Protein AF-A0A8T1WP60-F1 (afdb_monomer_lite)

Organism: NCBI:txid109152

Radius of gyration: 26.97 Å; chains: 1; bounding box: 45×76×91 Å

Sequence (274 aa):
MVMELTRQVIDFIEYAIDPKTVVGSDTDNPKHVTSPEDAYLRDYILLQSPTLPFAIGAIVVKVICWKDTLSCRKAVLLGDKLVNALNADAKFHSLLGRDIFSAALQGILREHVGHVKEDGLKWEIINLARNIYCRLTLGLTPVEECKGIDPCNQPPRPASLLCTAPREILLSLPDVTPPQVDALDTLLREKHSMKTQKNAFKELLELPILVIRREEALASGSTSPVSSILGGTSKKIFDLPEKLVIPGKEFEAQVKWHQVHNSNLDTQSLFGAQ

Foldseek 3Di:
DVVVVLVVVLVVVCCQQPPWDFDCPPDPDTDTDQDPVSVVSNCCQQPVDPPNLVVLLVSLLVQCLDPDLNSNLSSLVVLLSSCVRPLVPPVCLLSNQPRLLVSLLNSLQVPDDDDDPDDPSNLSSLLSNLSSLQCQQAVADAPVPCPPPDLLPGDGGDPDPSSCRNVVVLCPFPPQDPVLSVVLSVCVSVPRDSVSNSVSSVVSCPVSSVVSVVVVCVVVVNPDPPCVPPPPDPPPPVDDDPVPPDDDPVVVVVVVVVVVVPPDDPVVPPDDDD

InterPro domains:
  IPR045478 Exportin-5, C-terminal domain [PF19273] (2-136)
  IPR045478 Exportin-5, C-terminal domain [PF19273] (163-206)

Secondary structure (DSSP, 8-state):
-HHHHHHHHHHHHHHHHS--EEE-TTSSSPEEE--HHHHHHHHIIIII-SSHHHHHHHHHHHHHTSS-HHHHHHHHHHHHHHHHHHTTSGGGHHIIIIIIHHHHHHHHHT--SSS-TT-HHHHHHHHHHHHHIIIIIS-PPPGGG-SS--GGGPPPPP--GGGTHHHHHHHTSTT--HHHHHHHHHHHHH---HHHHHHHHHHHHHHHHHHHHHHHHHHTT---SSHHHH-------S---GGG----HHHHHHHHHHHHHSS---GGGS----

Structure (mmCIF, N/CA/C/O backbone):
data_AF-A0A8T1WP60-F1
#
_entry.id   AF-A0A8T1WP60-F1
#
loop_
_atom_site.group_PDB
_atom_site.id
_atom_site.type_symbol
_atom_site.label_atom_id
_atom_site.label_alt_id
_atom_site.label_comp_id
_atom_site.label_asym_id
_atom_site.label_entity_id
_atom_site.label_seq_id
_atom_site.pdbx_PDB_ins_code
_atom_site.Cartn_x
_atom_site.Cartn_y
_atom_site.Cartn_z
_atom_site.occupancy
_atom_site.B_iso_or_equiv
_atom_site.auth_seq_id
_atom_site.auth_comp_id
_atom_site.auth_asym_id
_atom_site.auth_atom_id
_atom_site.pdbx_PDB_model_num
ATOM 1 N N . MET A 1 1 ? -18.533 7.717 -20.706 1.00 66.75 1 MET A N 1
ATOM 2 C CA . MET A 1 1 ? -19.523 7.091 -19.802 1.00 66.75 1 MET A CA 1
ATOM 3 C C . MET A 1 1 ? -18.856 6.238 -18.725 1.00 66.75 1 MET A C 1
ATOM 5 O O . MET A 1 1 ? -18.998 6.584 -17.567 1.00 66.75 1 MET A O 1
ATOM 9 N N . VAL A 1 2 ? -18.070 5.205 -19.067 1.00 81.19 2 VAL A N 1
ATOM 10 C CA . VAL A 1 2 ? -17.438 4.320 -18.058 1.00 81.19 2 VAL A CA 1
ATOM 11 C C . VAL A 1 2 ? -16.453 5.054 -17.131 1.00 81.19 2 VAL A C 1
ATOM 13 O O . VAL A 1 2 ? -16.549 4.895 -15.924 1.00 81.19 2 VAL A O 1
ATOM 16 N N . MET A 1 3 ? -15.567 5.908 -17.662 1.00 83.56 3 MET A N 1
ATOM 17 C CA . MET A 1 3 ? -14.619 6.675 -16.827 1.00 83.56 3 MET A CA 1
ATOM 18 C C . MET A 1 3 ? -15.314 7.639 -15.854 1.00 83.56 3 MET A C 1
ATOM 20 O O . MET A 1 3 ? -14.879 7.790 -14.720 1.00 83.56 3 MET A O 1
ATOM 24 N N . GLU A 1 4 ? -16.399 8.276 -16.293 1.00 87.19 4 GLU A N 1
ATOM 25 C CA . GLU A 1 4 ? -17.151 9.226 -15.468 1.00 87.19 4 GLU A CA 1
ATOM 26 C C . GLU A 1 4 ? -17.884 8.512 -14.329 1.00 87.19 4 GLU A C 1
ATOM 28 O O . GLU A 1 4 ? -17.795 8.925 -13.178 1.00 87.19 4 GLU A O 1
ATOM 33 N N . LEU A 1 5 ? -18.513 7.372 -14.631 1.00 89.06 5 LEU A N 1
ATOM 34 C CA . LEU A 1 5 ? -19.114 6.516 -13.612 1.00 89.06 5 LEU A CA 1
ATOM 35 C C . LEU A 1 5 ? -18.080 6.091 -12.561 1.00 89.06 5 LEU A C 1
ATOM 37 O O . LEU A 1 5 ? -18.370 6.091 -11.373 1.00 89.06 5 LEU A O 1
ATOM 41 N N . THR A 1 6 ? -16.861 5.753 -12.976 1.00 87.94 6 THR A N 1
ATOM 42 C CA . THR A 1 6 ? -15.792 5.377 -12.043 1.00 87.94 6 THR A CA 1
ATOM 43 C C . THR A 1 6 ? -15.373 6.506 -11.134 1.00 87.94 6 THR A C 1
ATOM 45 O O . THR A 1 6 ? -15.215 6.266 -9.940 1.00 87.94 6 THR A O 1
ATOM 48 N N . ARG A 1 7 ? -15.209 7.713 -11.676 1.00 91.50 7 ARG A N 1
ATOM 49 C CA . ARG A 1 7 ? -14.894 8.889 -10.864 1.00 91.50 7 ARG A CA 1
ATOM 50 C C . ARG A 1 7 ? -15.972 9.101 -9.810 1.00 91.50 7 ARG A C 1
ATOM 52 O O . ARG A 1 7 ? -15.646 9.159 -8.636 1.00 91.50 7 ARG A O 1
ATOM 59 N N . GLN A 1 8 ? -17.243 9.056 -10.205 1.00 92.75 8 GLN A N 1
ATOM 60 C CA . GLN A 1 8 ? -18.371 9.193 -9.278 1.00 92.75 8 GLN A CA 1
ATOM 61 C C . GLN A 1 8 ? -18.418 8.084 -8.219 1.00 92.75 8 GLN A C 1
ATOM 63 O O . GLN A 1 8 ? -18.684 8.359 -7.053 1.00 92.75 8 GLN A O 1
ATOM 68 N N . VAL A 1 9 ? -18.131 6.834 -8.595 1.00 92.75 9 VAL A N 1
ATOM 69 C CA . VAL A 1 9 ? -18.065 5.710 -7.647 1.00 92.75 9 VAL A CA 1
ATOM 70 C C . VAL A 1 9 ? -16.930 5.906 -6.643 1.00 92.75 9 VAL A C 1
ATOM 72 O O . VAL A 1 9 ? -17.122 5.679 -5.452 1.00 92.75 9 VAL A O 1
ATOM 75 N N . ILE A 1 10 ? -15.754 6.330 -7.099 1.00 93.69 10 ILE A N 1
ATOM 76 C CA . ILE A 1 10 ? -14.607 6.567 -6.220 1.00 93.69 10 ILE A CA 1
ATOM 77 C C . ILE A 1 10 ? -14.831 7.783 -5.327 1.00 93.69 10 ILE A C 1
ATOM 79 O O . ILE A 1 10 ? -14.501 7.715 -4.148 1.00 93.69 10 ILE A O 1
ATOM 83 N N . ASP A 1 11 ? -15.451 8.841 -5.842 1.00 92.44 11 ASP A N 1
ATOM 84 C CA . ASP A 1 11 ? -15.845 10.011 -5.059 1.00 92.44 11 ASP A CA 1
ATOM 85 C C . ASP A 1 11 ? -16.839 9.617 -3.968 1.00 92.44 11 ASP A C 1
ATOM 87 O O . ASP A 1 11 ? -16.649 9.957 -2.805 1.00 92.44 11 ASP A O 1
ATOM 91 N N . PHE A 1 12 ? -17.859 8.828 -4.311 1.00 93.31 12 PHE A N 1
ATOM 92 C CA . PHE A 1 12 ? -18.822 8.305 -3.344 1.00 93.31 12 PHE A CA 1
ATOM 93 C C . PHE A 1 12 ? -18.142 7.502 -2.224 1.00 93.31 12 PHE A C 1
ATOM 95 O O . PHE A 1 12 ? -18.437 7.704 -1.047 1.00 93.31 12 PHE A O 1
ATOM 102 N N . ILE A 1 13 ? -17.201 6.622 -2.576 1.00 94.06 13 ILE A N 1
ATOM 103 C CA . ILE A 1 13 ? -16.429 5.843 -1.599 1.00 94.06 13 ILE A CA 1
ATOM 104 C C . ILE A 1 13 ? -15.536 6.758 -0.750 1.00 94.06 13 ILE A C 1
ATOM 106 O O . ILE A 1 13 ? -15.435 6.557 0.459 1.00 94.06 13 ILE A O 1
ATOM 110 N N . GLU A 1 14 ? -14.906 7.767 -1.354 1.00 91.75 14 GLU A N 1
ATOM 111 C CA . GLU A 1 14 ? -14.099 8.754 -0.637 1.00 91.75 14 GLU A CA 1
ATOM 112 C C . GLU A 1 14 ? -14.935 9.502 0.398 1.00 91.75 14 GLU A C 1
ATOM 114 O O . GLU A 1 14 ? -14.536 9.564 1.558 1.00 91.75 14 GLU A O 1
ATOM 119 N N . TYR A 1 15 ? -16.124 9.981 0.028 1.00 89.88 15 TYR A N 1
ATOM 120 C CA . TYR A 1 15 ? -17.033 10.638 0.966 1.00 89.88 15 TYR A CA 1
ATOM 121 C C . TYR A 1 15 ? -17.482 9.718 2.104 1.00 89.88 15 TYR A C 1
ATOM 123 O O . TYR A 1 15 ? -17.653 10.186 3.224 1.00 89.88 15 TYR A O 1
ATOM 131 N N . ALA A 1 16 ? -17.635 8.417 1.850 1.00 89.38 16 ALA A N 1
ATOM 132 C CA . ALA A 1 16 ? -18.038 7.459 2.875 1.00 89.38 16 ALA A CA 1
ATOM 133 C C . ALA A 1 16 ? -16.918 7.120 3.881 1.00 89.38 16 ALA A C 1
ATOM 135 O O . ALA A 1 16 ? -17.203 6.765 5.024 1.00 89.38 16 ALA A O 1
ATOM 136 N N . ILE A 1 17 ? -15.647 7.193 3.468 1.00 88.44 17 ILE A N 1
ATOM 137 C CA . ILE A 1 17 ? -14.493 6.709 4.254 1.00 88.44 17 ILE A CA 1
ATOM 138 C C . ILE A 1 17 ? -13.632 7.850 4.806 1.00 88.44 17 ILE A C 1
ATOM 140 O O . ILE A 1 17 ? -13.062 7.735 5.893 1.00 88.44 17 ILE A O 1
ATOM 144 N N . ASP A 1 18 ? -13.523 8.952 4.071 1.00 84.62 18 ASP A N 1
ATOM 145 C CA . ASP A 1 18 ? -12.778 10.155 4.447 1.00 84.62 18 ASP A CA 1
ATOM 146 C C . ASP A 1 18 ? -13.662 11.415 4.323 1.00 84.62 18 ASP A C 1
ATOM 148 O O . ASP A 1 18 ? -13.303 12.354 3.604 1.00 84.62 18 ASP A O 1
ATOM 152 N N . PRO A 1 19 ? -14.823 11.462 5.013 1.00 79.44 19 PRO A N 1
ATOM 153 C CA . PRO A 1 19 ? -15.703 12.626 5.018 1.00 79.44 19 PRO A CA 1
ATOM 154 C C . PRO A 1 19 ? -14.971 13.836 5.606 1.00 79.44 19 PRO A C 1
ATOM 156 O O . PRO A 1 19 ? -14.677 13.923 6.805 1.00 79.44 19 PRO A O 1
ATOM 159 N N . LYS A 1 20 ? -14.648 14.783 4.725 1.00 77.06 20 LYS A N 1
ATOM 160 C CA . LYS A 1 20 ? -14.036 16.065 5.068 1.00 77.06 20 LYS A CA 1
ATOM 161 C C . LYS A 1 20 ? -15.087 17.152 4.934 1.00 77.06 20 LYS A C 1
ATOM 163 O O . LYS A 1 20 ? -15.440 17.533 3.821 1.00 77.06 20 LYS A O 1
ATOM 168 N N . THR A 1 21 ? -15.528 17.706 6.057 1.00 66.69 21 THR A N 1
ATOM 169 C CA . THR A 1 21 ? -16.276 18.968 6.050 1.00 66.69 21 THR A CA 1
ATOM 170 C C . THR A 1 21 ? -15.301 20.129 6.177 1.00 66.69 21 THR A C 1
ATOM 172 O O . THR A 1 21 ? -14.394 20.105 7.008 1.00 66.69 21 THR A O 1
ATOM 175 N N . VAL A 1 22 ? -15.430 21.126 5.304 1.00 66.62 22 VAL A N 1
ATOM 176 C CA . VAL A 1 22 ? -14.629 22.352 5.385 1.00 66.62 22 VAL A CA 1
ATOM 177 C C . VAL A 1 22 ? -15.334 23.307 6.336 1.00 66.62 22 VAL A C 1
ATOM 179 O O . VAL A 1 22 ? -16.447 23.746 6.061 1.00 66.62 22 VAL A O 1
ATOM 182 N N . VAL A 1 23 ? -14.686 23.632 7.450 1.00 63.69 23 VAL A N 1
ATOM 183 C CA . VAL A 1 23 ? -15.172 24.615 8.419 1.00 63.69 23 VAL A CA 1
ATOM 184 C C . VAL A 1 23 ? -14.367 25.902 8.254 1.00 63.69 23 VAL A C 1
ATOM 186 O O . VAL A 1 23 ? -13.134 25.871 8.244 1.00 63.69 23 VAL A O 1
ATOM 189 N N . GLY A 1 24 ? -15.068 27.035 8.141 1.00 56.78 24 GLY A N 1
ATOM 190 C CA . GLY A 1 24 ? -14.448 28.357 8.006 1.00 56.78 24 GLY A CA 1
ATOM 191 C C . GLY A 1 24 ? -13.969 28.670 6.588 1.00 56.78 24 GLY A C 1
ATOM 192 O O . GLY A 1 24 ? -12.851 29.153 6.429 1.00 56.78 24 GLY A O 1
ATOM 193 N N . SER A 1 25 ? -14.806 28.407 5.575 1.00 60.50 25 SER A N 1
ATOM 194 C CA . SER A 1 25 ? -14.546 28.733 4.158 1.00 60.50 25 SER A CA 1
ATOM 195 C C . SER A 1 25 ? -14.111 30.181 3.921 1.00 60.50 25 SER A C 1
ATOM 197 O O . SER A 1 25 ? -13.407 30.448 2.954 1.00 60.50 25 SER A O 1
ATOM 199 N N . ASP A 1 26 ? -14.497 31.082 4.824 1.00 58.53 26 ASP A N 1
ATOM 200 C CA . ASP A 1 26 ? -14.267 32.525 4.723 1.00 58.53 26 ASP A CA 1
ATOM 201 C C . ASP A 1 26 ? -13.011 32.983 5.490 1.00 58.53 26 ASP A C 1
ATOM 203 O O . ASP A 1 26 ? -12.775 34.177 5.658 1.00 58.53 26 ASP A O 1
ATOM 207 N N . THR A 1 27 ? -12.209 32.042 6.000 1.00 60.69 27 THR A N 1
ATOM 208 C CA . THR A 1 27 ? -10.949 32.326 6.703 1.00 60.69 27 THR A CA 1
ATOM 209 C C . THR A 1 27 ? -9.751 31.943 5.841 1.00 60.69 27 THR A C 1
ATOM 211 O O . THR A 1 27 ? -9.818 30.967 5.100 1.00 60.69 27 THR A O 1
ATOM 214 N N . ASP A 1 28 ? -8.622 32.647 5.991 1.00 67.31 28 ASP A N 1
ATOM 215 C CA . ASP A 1 28 ? -7.376 32.366 5.249 1.00 67.31 28 ASP A CA 1
ATOM 216 C C . ASP A 1 28 ? -6.818 30.942 5.475 1.00 67.31 28 ASP A C 1
ATOM 218 O O . ASP A 1 28 ? -5.911 30.511 4.768 1.00 67.31 28 ASP A O 1
ATOM 222 N N . ASN A 1 29 ? -7.347 30.194 6.455 1.00 60.00 29 ASN A N 1
ATOM 223 C CA . ASN A 1 29 ? -6.941 28.827 6.780 1.00 60.00 29 ASN A CA 1
ATOM 224 C C . ASN A 1 29 ? -8.164 27.925 7.048 1.00 60.00 29 ASN A C 1
ATOM 226 O O . ASN A 1 29 ? -8.438 27.599 8.212 1.00 60.00 29 ASN A O 1
ATOM 230 N N . PRO A 1 30 ? -8.897 27.499 6.002 1.00 66.88 30 PRO A N 1
ATOM 231 C CA . PRO A 1 30 ? -10.022 26.585 6.159 1.00 66.88 30 PRO A CA 1
ATOM 232 C C . PRO A 1 30 ? -9.558 25.268 6.796 1.00 66.88 30 PRO A C 1
ATOM 234 O O . PRO A 1 30 ? -8.547 24.684 6.397 1.00 66.88 30 PRO A O 1
ATOM 237 N N . LYS A 1 31 ? -10.298 24.778 7.798 1.00 71.69 31 LYS A N 1
ATOM 238 C CA . LYS A 1 31 ? -9.980 23.516 8.485 1.00 71.69 31 LYS A CA 1
ATOM 239 C C . LYS A 1 31 ? -10.888 22.402 7.990 1.00 71.69 31 LYS A C 1
ATOM 241 O O . LYS A 1 31 ? -12.108 22.542 8.001 1.00 71.69 31 LYS A O 1
ATOM 246 N N . HIS A 1 32 ? -10.297 21.270 7.621 1.00 75.56 32 HIS A N 1
ATOM 247 C CA . HIS A 1 32 ? -11.051 20.043 7.386 1.00 75.56 32 HIS A CA 1
ATOM 248 C C . HIS A 1 32 ? -11.342 19.366 8.727 1.00 75.56 32 HIS A C 1
ATOM 250 O O . HIS A 1 32 ? -10.419 18.970 9.439 1.00 75.56 32 HIS A O 1
ATOM 256 N N . VAL A 1 33 ? -12.621 19.248 9.069 1.00 75.56 33 VAL A N 1
ATOM 257 C CA . VAL A 1 33 ? -13.107 18.568 10.272 1.00 75.56 33 VAL A CA 1
ATOM 258 C C . VAL A 1 33 ? -14.008 17.416 9.832 1.00 75.56 33 VAL A C 1
ATOM 260 O O . VAL A 1 33 ? -14.725 17.521 8.838 1.00 75.56 33 VAL A O 1
ATOM 263 N N . THR A 1 34 ? -13.964 16.301 10.550 1.00 78.94 34 THR A N 1
ATOM 264 C CA . THR A 1 34 ? -14.915 15.199 10.368 1.00 78.94 34 THR A CA 1
ATOM 265 C C . THR A 1 34 ? -15.976 15.309 11.452 1.00 78.94 34 THR A C 1
ATOM 267 O O . THR A 1 34 ? -15.630 15.459 12.628 1.00 78.94 34 THR A O 1
ATOM 270 N N . SER A 1 35 ? -17.255 15.275 11.072 1.00 84.06 35 SER A N 1
ATOM 271 C CA . SER A 1 35 ? -18.341 15.313 12.052 1.00 84.06 35 SER A CA 1
ATOM 272 C C . SER A 1 35 ? -18.384 14.008 12.871 1.00 84.06 35 SER A C 1
ATOM 274 O O . SER A 1 35 ? -17.899 12.971 12.408 1.00 84.06 35 SER A O 1
ATOM 276 N N . PRO A 1 36 ? -18.943 14.009 14.095 1.00 85.75 36 PRO A N 1
ATOM 277 C CA . PRO A 1 36 ? -19.070 12.781 14.884 1.00 85.75 36 PRO A CA 1
ATOM 278 C C . PRO A 1 36 ? -19.915 11.697 14.197 1.00 85.75 36 PRO A C 1
ATOM 280 O O . PRO A 1 36 ? -19.596 10.515 14.303 1.00 85.75 36 PRO A O 1
ATOM 283 N N . GLU A 1 37 ? -20.968 12.095 13.478 1.00 86.38 37 GLU A N 1
ATOM 284 C CA . GLU A 1 37 ? -21.848 11.185 12.730 1.00 86.38 37 GLU A CA 1
ATOM 285 C C . GLU A 1 37 ? -21.097 10.517 11.575 1.00 86.38 37 GLU A C 1
ATOM 287 O O . GLU A 1 37 ? -21.143 9.297 11.414 1.00 86.38 37 GLU A O 1
ATOM 292 N N . ASP A 1 38 ? -20.323 11.307 10.835 1.00 87.06 38 ASP A N 1
ATOM 293 C CA . ASP A 1 38 ? -19.465 10.831 9.755 1.00 87.06 38 ASP A CA 1
ATOM 294 C C . ASP A 1 38 ? -18.372 9.878 10.260 1.00 87.06 38 ASP A C 1
ATOM 296 O O . ASP A 1 38 ? -18.080 8.858 9.633 1.00 87.06 38 ASP A O 1
ATOM 300 N N . ALA A 1 39 ? -17.775 10.179 11.418 1.00 86.75 39 ALA A N 1
ATOM 301 C CA . ALA A 1 39 ? -16.799 9.300 12.054 1.00 86.75 39 ALA A CA 1
ATOM 302 C C . ALA A 1 39 ? -17.431 7.960 12.463 1.00 86.75 39 ALA A C 1
ATOM 304 O O . ALA A 1 39 ? -16.841 6.908 12.217 1.00 86.75 39 ALA A O 1
ATOM 305 N N . TYR A 1 40 ? -18.644 7.990 13.026 1.00 90.12 40 TYR A N 1
ATOM 306 C CA . TYR A 1 40 ? -19.394 6.783 13.368 1.00 90.12 40 TYR A CA 1
ATOM 307 C C . TYR A 1 40 ? -19.719 5.944 12.127 1.00 90.12 40 TYR A C 1
ATOM 309 O O . TYR A 1 40 ? -19.509 4.730 12.134 1.00 90.12 40 TYR A O 1
ATOM 317 N N . LEU A 1 41 ? -20.182 6.578 11.045 1.00 90.25 41 LEU A N 1
ATOM 318 C CA . LEU A 1 41 ? -20.482 5.892 9.791 1.00 90.25 41 LEU A CA 1
ATOM 319 C C . LEU A 1 41 ? -19.228 5.252 9.186 1.00 90.25 41 LEU A C 1
ATOM 321 O O . LEU A 1 41 ? -19.261 4.080 8.810 1.00 90.25 41 LEU A O 1
ATOM 325 N N . ARG A 1 42 ? -18.109 5.981 9.145 1.00 91.50 42 ARG A N 1
ATOM 326 C CA . ARG A 1 42 ? -16.815 5.443 8.708 1.00 91.50 42 ARG A CA 1
ATOM 327 C C . ARG A 1 42 ? -16.423 4.218 9.530 1.00 91.50 42 ARG A C 1
ATOM 329 O O . ARG A 1 42 ? -16.055 3.195 8.958 1.00 91.50 42 ARG A O 1
ATOM 336 N N . ASP A 1 43 ? -16.497 4.303 10.856 1.00 91.62 43 ASP A N 1
ATOM 337 C CA . ASP A 1 43 ? -16.102 3.205 11.743 1.00 91.62 43 ASP A CA 1
ATOM 338 C C . ASP A 1 43 ? -17.036 1.997 11.587 1.00 91.62 43 ASP A C 1
ATOM 340 O O . ASP A 1 43 ? -16.580 0.853 11.597 1.00 91.62 43 ASP A O 1
ATOM 344 N N . TYR A 1 44 ? -18.330 2.227 11.353 1.00 93.12 44 TYR A N 1
ATOM 345 C CA . TYR A 1 44 ? -19.262 1.167 10.987 1.00 93.12 44 TYR A CA 1
ATOM 346 C C . TYR A 1 44 ? -18.851 0.484 9.674 1.00 93.12 44 TYR A C 1
ATOM 348 O O . TYR A 1 44 ? -18.732 -0.742 9.626 1.00 93.12 44 TYR A O 1
ATOM 356 N N . ILE A 1 45 ? -18.586 1.266 8.622 1.00 94.06 45 ILE A N 1
ATOM 357 C CA . ILE A 1 45 ? -18.198 0.761 7.298 1.00 94.06 45 ILE A CA 1
ATOM 358 C C . ILE A 1 45 ? -16.890 -0.030 7.368 1.00 94.06 45 ILE A C 1
ATOM 360 O O . ILE A 1 45 ? -16.807 -1.106 6.781 1.00 94.06 45 ILE A O 1
ATOM 364 N N . LEU A 1 46 ? -15.876 0.493 8.063 1.00 93.31 46 LEU A N 1
ATOM 365 C CA . LEU A 1 46 ? -14.525 -0.067 8.072 1.00 93.31 46 LEU A CA 1
ATOM 366 C C . LEU A 1 46 ? -14.326 -1.180 9.107 1.00 93.31 46 LEU A C 1
ATOM 368 O O . LEU A 1 46 ? -13.644 -2.161 8.820 1.00 93.31 46 LEU A O 1
ATOM 372 N N . LEU A 1 47 ? -14.878 -1.030 10.313 1.00 92.50 47 LEU A N 1
ATOM 373 C CA . LEU A 1 47 ? -14.522 -1.873 11.460 1.00 92.50 47 LEU A CA 1
ATOM 374 C C . LEU A 1 47 ? -15.639 -2.837 11.862 1.00 92.50 47 LEU A C 1
ATOM 376 O O . LEU A 1 47 ? -15.352 -3.962 12.273 1.00 92.50 47 LEU A O 1
ATOM 380 N N . GLN A 1 48 ? -16.901 -2.417 11.747 1.00 92.44 48 GLN A N 1
ATOM 381 C CA . GLN A 1 48 ? -18.044 -3.224 12.192 1.00 92.44 48 GLN A CA 1
ATOM 382 C C . GLN A 1 48 ? -18.625 -4.087 11.069 1.00 92.44 48 GLN A C 1
ATOM 384 O O . GLN A 1 48 ? -19.070 -5.208 11.314 1.00 92.44 48 GLN A O 1
ATOM 389 N N . SER A 1 49 ? -18.619 -3.589 9.831 1.00 93.81 49 SER A N 1
ATOM 390 C CA . SER A 1 49 ? -19.151 -4.328 8.692 1.00 93.81 49 SER A CA 1
ATOM 391 C C . SER A 1 49 ? -18.244 -5.503 8.301 1.00 93.81 49 SER A C 1
ATOM 393 O O . SER A 1 49 ? -17.045 -5.316 8.083 1.00 93.81 49 SER A O 1
ATOM 395 N N . PRO A 1 50 ? -18.795 -6.718 8.130 1.00 91.62 50 PRO A N 1
ATOM 396 C CA . PRO A 1 50 ? -18.007 -7.882 7.735 1.00 91.62 50 PRO A CA 1
ATOM 397 C C . PRO A 1 50 ? -17.614 -7.882 6.250 1.00 91.62 50 PRO A C 1
ATOM 399 O O . PRO A 1 50 ? -16.703 -8.611 5.869 1.00 91.62 50 PRO A O 1
ATOM 402 N N . THR A 1 51 ? -18.298 -7.109 5.399 1.00 95.00 51 THR A N 1
ATOM 403 C CA . THR A 1 51 ? -18.189 -7.223 3.932 1.00 95.00 51 THR A CA 1
ATOM 404 C C . THR A 1 51 ? -17.763 -5.936 3.241 1.00 95.00 51 THR A C 1
ATOM 406 O O . THR A 1 51 ? -17.043 -5.997 2.243 1.00 95.00 51 THR A O 1
ATOM 409 N N . LEU A 1 52 ? -18.172 -4.772 3.755 1.00 95.38 52 LEU A N 1
ATOM 410 C CA . LEU A 1 52 ? -17.903 -3.489 3.103 1.00 95.38 52 LEU A CA 1
ATOM 411 C C . LEU A 1 52 ? -16.405 -3.202 2.912 1.00 95.38 52 LEU A C 1
ATOM 413 O O . LEU A 1 52 ? -16.046 -2.822 1.796 1.00 95.38 52 LEU A O 1
ATOM 417 N N . PRO A 1 53 ? -15.506 -3.450 3.889 1.00 95.44 53 PRO A N 1
ATOM 418 C CA . PRO A 1 53 ? -14.079 -3.186 3.697 1.00 95.44 53 PRO A CA 1
ATOM 419 C C . PRO A 1 53 ? -13.477 -4.005 2.548 1.00 95.44 53 PRO A C 1
ATOM 421 O O . PRO A 1 53 ? -12.666 -3.495 1.777 1.00 95.44 53 PRO A O 1
ATOM 424 N N . PHE A 1 54 ? -13.916 -5.258 2.386 1.00 96.44 54 PHE A N 1
ATOM 425 C CA . PHE A 1 54 ? -13.479 -6.121 1.287 1.00 96.44 54 PHE A CA 1
ATOM 426 C C . PHE A 1 54 ? -14.022 -5.653 -0.063 1.00 96.44 54 PHE A C 1
ATOM 428 O O . PHE A 1 54 ? -13.278 -5.632 -1.042 1.00 96.44 54 PHE A O 1
ATOM 435 N N . ALA A 1 55 ? -15.292 -5.241 -0.124 1.00 96.31 55 ALA A N 1
ATOM 436 C CA . ALA A 1 55 ? -15.889 -4.706 -1.346 1.00 96.31 55 ALA A CA 1
ATOM 437 C C . ALA A 1 55 ? -15.180 -3.419 -1.798 1.00 96.31 55 ALA A C 1
ATOM 439 O O . ALA A 1 55 ? -14.806 -3.290 -2.963 1.00 96.31 55 ALA A O 1
ATOM 440 N N . ILE A 1 56 ? -14.927 -2.503 -0.861 1.00 96.56 56 ILE A N 1
ATOM 441 C CA . ILE A 1 56 ? -14.166 -1.274 -1.105 1.00 96.56 56 ILE A CA 1
ATOM 442 C C . ILE A 1 56 ? -12.748 -1.615 -1.569 1.00 96.56 56 ILE A C 1
ATOM 444 O O . ILE A 1 56 ? -12.292 -1.095 -2.586 1.00 96.56 56 ILE A O 1
ATOM 448 N N . GLY A 1 57 ? -12.056 -2.514 -0.865 1.00 96.50 57 GLY A N 1
ATOM 449 C CA . GLY A 1 57 ? -10.707 -2.937 -1.227 1.00 96.50 57 GLY A CA 1
ATOM 450 C C . GLY A 1 57 ? -10.634 -3.537 -2.632 1.00 96.50 57 GLY A C 1
ATOM 451 O O . GLY A 1 57 ? -9.737 -3.191 -3.398 1.00 96.50 57 GLY A O 1
ATOM 452 N N . ALA A 1 58 ? -11.613 -4.355 -3.025 1.00 96.19 58 ALA A N 1
ATOM 453 C CA . ALA A 1 58 ? -11.697 -4.907 -4.375 1.00 96.19 58 ALA A CA 1
ATOM 454 C C . ALA A 1 58 ? -11.859 -3.814 -5.447 1.00 96.19 58 ALA A C 1
ATOM 456 O O . ALA A 1 58 ? -11.237 -3.898 -6.508 1.00 96.19 58 ALA A O 1
ATOM 457 N N . ILE A 1 59 ? -12.651 -2.770 -5.172 1.00 95.81 59 ILE A N 1
ATOM 458 C CA . ILE A 1 59 ? -12.792 -1.611 -6.066 1.00 95.81 59 ILE A CA 1
ATOM 459 C C . ILE A 1 59 ? -11.460 -0.860 -6.170 1.00 95.81 59 ILE A C 1
ATOM 461 O O . ILE A 1 59 ? -10.988 -0.609 -7.279 1.00 95.81 59 ILE A O 1
ATOM 465 N N . VAL A 1 60 ? -10.816 -0.568 -5.037 1.00 96.00 60 VAL A N 1
ATOM 466 C CA . VAL A 1 60 ? -9.510 0.109 -4.981 1.00 96.00 60 VAL A CA 1
ATOM 467 C C . VAL A 1 60 ? -8.458 -0.649 -5.794 1.00 96.00 60 VAL A C 1
ATOM 469 O O . VAL A 1 60 ? -7.797 -0.048 -6.640 1.00 96.00 60 VAL A O 1
ATOM 472 N N . VAL A 1 61 ? -8.360 -1.972 -5.627 1.00 95.69 61 VAL A N 1
ATOM 473 C CA . VAL A 1 61 ? -7.449 -2.847 -6.391 1.00 95.69 61 VAL A CA 1
ATOM 474 C C . VAL A 1 61 ? -7.632 -2.674 -7.899 1.00 95.69 61 VAL A C 1
ATOM 476 O O . VAL A 1 61 ? -6.652 -2.580 -8.635 1.00 95.69 61 VAL A O 1
ATOM 479 N N . LYS A 1 62 ? -8.878 -2.610 -8.381 1.00 92.75 62 LYS A N 1
ATOM 480 C CA . LYS A 1 62 ? -9.153 -2.435 -9.814 1.00 92.75 62 LYS A CA 1
ATOM 481 C C . LYS A 1 62 ? -8.821 -1.031 -10.306 1.00 92.75 62 LYS A C 1
ATOM 483 O O . LYS A 1 62 ? -8.284 -0.895 -11.403 1.00 92.75 62 LYS A O 1
ATOM 488 N N . VAL A 1 63 ? -9.133 -0.002 -9.520 1.00 92.94 63 VAL A N 1
ATOM 489 C CA . VAL A 1 63 ? -8.964 1.395 -9.938 1.00 92.94 63 VAL A CA 1
ATOM 490 C C . VAL A 1 63 ? -7.502 1.844 -9.907 1.00 92.94 63 VAL A C 1
ATOM 492 O O . VAL A 1 63 ? -7.100 2.592 -10.796 1.00 92.94 63 VAL A O 1
ATOM 495 N N . ILE A 1 64 ? -6.680 1.350 -8.972 1.00 91.75 64 ILE A N 1
ATOM 496 C CA . ILE A 1 64 ? -5.235 1.655 -8.932 1.00 91.75 64 ILE A CA 1
ATOM 497 C C . ILE A 1 64 ? -4.555 1.302 -10.263 1.00 91.75 64 ILE A C 1
ATOM 499 O O . ILE A 1 64 ? -3.708 2.048 -10.745 1.00 91.75 64 ILE A O 1
ATOM 503 N N . CYS A 1 65 ? -4.941 0.190 -10.889 1.00 86.94 65 CYS A N 1
ATOM 504 C CA . CYS A 1 65 ? -4.352 -0.257 -12.153 1.00 86.94 65 CYS A CA 1
ATOM 505 C C . CYS A 1 65 ? -5.013 0.355 -13.401 1.00 86.94 65 CYS A C 1
ATOM 507 O O . CYS A 1 65 ? -4.728 -0.076 -14.522 1.00 86.94 65 CYS A O 1
ATOM 509 N N . TRP A 1 66 ? -5.930 1.310 -13.238 1.00 85.88 66 TRP A N 1
ATOM 510 C CA . TRP A 1 66 ? -6.650 1.904 -14.357 1.00 85.88 66 TRP A CA 1
ATOM 511 C C . TRP A 1 66 ? -5.902 3.096 -14.972 1.00 85.88 66 TRP A C 1
ATOM 513 O O . TRP A 1 66 ? -4.976 3.652 -14.394 1.00 85.88 66 TRP A O 1
ATOM 523 N N . LYS A 1 67 ? -6.320 3.490 -16.179 1.00 81.25 67 LYS A N 1
ATOM 524 C CA . LYS A 1 67 ? -5.685 4.514 -17.012 1.00 81.25 67 LYS A CA 1
ATOM 525 C C . LYS A 1 67 ? -5.956 5.931 -16.512 1.00 81.25 67 LYS A C 1
ATOM 527 O O . LYS A 1 67 ? -5.217 6.846 -16.854 1.00 81.25 67 LYS A O 1
ATOM 532 N N . ASP A 1 68 ? -7.056 6.125 -15.784 1.00 86.12 68 ASP A N 1
ATOM 533 C CA . ASP A 1 68 ? -7.468 7.442 -15.308 1.00 86.12 68 ASP A CA 1
ATOM 534 C C . ASP A 1 68 ? -6.677 7.837 -14.058 1.00 86.12 68 ASP A C 1
ATOM 536 O O . ASP A 1 68 ? -6.956 7.367 -12.954 1.00 86.12 68 ASP A O 1
ATOM 540 N N . THR A 1 69 ? -5.711 8.738 -14.234 1.00 85.31 69 THR A N 1
ATOM 541 C CA . THR A 1 69 ? -4.820 9.236 -13.176 1.00 85.31 69 THR A CA 1
ATOM 542 C C . THR A 1 69 ? -5.582 9.803 -11.976 1.00 85.31 69 THR A C 1
ATOM 544 O O . THR A 1 69 ? -5.164 9.595 -10.840 1.00 85.31 69 THR A O 1
ATOM 547 N N . LEU A 1 70 ? -6.706 10.498 -12.199 1.00 86.75 70 LEU A N 1
ATOM 548 C CA . LEU A 1 70 ? -7.496 11.109 -11.121 1.00 86.75 70 LEU A CA 1
ATOM 549 C C . LEU A 1 70 ? -8.153 10.052 -10.229 1.00 86.75 70 LEU A C 1
ATOM 551 O O . LEU A 1 70 ? -7.985 10.087 -9.009 1.00 86.75 70 LEU A O 1
ATOM 555 N N . SER A 1 71 ? -8.846 9.085 -10.836 1.00 90.06 71 SER A N 1
ATOM 556 C CA . SER A 1 71 ? -9.438 7.963 -10.100 1.00 90.06 71 SER A CA 1
ATOM 557 C C . SER A 1 71 ? -8.368 7.122 -9.407 1.00 90.06 71 SER A C 1
ATOM 559 O O . SER A 1 71 ? -8.549 6.732 -8.255 1.00 90.06 71 SER A O 1
ATOM 561 N N . CYS A 1 72 ? -7.232 6.883 -10.074 1.00 91.19 72 CYS A N 1
ATOM 562 C CA . CYS A 1 72 ? -6.101 6.161 -9.494 1.00 91.19 72 CYS A CA 1
ATOM 563 C C . CYS A 1 72 ? -5.567 6.874 -8.244 1.00 91.19 72 CYS A C 1
ATOM 565 O O . CYS A 1 72 ? -5.494 6.254 -7.187 1.00 91.19 72 CYS A O 1
ATOM 567 N N . ARG A 1 73 ? -5.289 8.185 -8.316 1.00 91.19 73 ARG A N 1
ATOM 568 C CA . ARG A 1 73 ? -4.845 8.988 -7.163 1.00 91.19 73 ARG A CA 1
ATOM 569 C C . ARG A 1 73 ? -5.791 8.845 -5.975 1.00 91.19 73 ARG A C 1
ATOM 571 O O . ARG A 1 73 ? -5.345 8.557 -4.868 1.00 91.19 73 ARG A O 1
ATOM 578 N N . LYS A 1 74 ? -7.097 8.991 -6.200 1.00 92.38 74 LYS A N 1
ATOM 579 C CA . LYS A 1 74 ? -8.100 8.826 -5.139 1.00 92.38 74 LYS A CA 1
ATOM 580 C C . LYS A 1 74 ? -8.116 7.408 -4.571 1.00 92.38 74 LYS A C 1
ATOM 582 O O . LYS A 1 74 ? -8.104 7.242 -3.356 1.00 92.38 74 LYS A O 1
ATOM 587 N N . ALA A 1 75 ? -8.063 6.385 -5.423 1.00 94.62 75 ALA A N 1
ATOM 588 C CA . ALA A 1 75 ? -7.996 4.993 -4.984 1.00 94.62 75 ALA A CA 1
ATOM 589 C C . ALA A 1 75 ? -6.731 4.696 -4.160 1.00 94.62 75 ALA A C 1
ATOM 591 O O . ALA A 1 75 ? -6.809 3.974 -3.170 1.00 94.62 75 ALA A O 1
ATOM 592 N N . VAL A 1 76 ? -5.584 5.281 -4.514 1.00 94.75 76 VAL A N 1
ATOM 593 C CA . VAL A 1 76 ? -4.330 5.159 -3.753 1.00 94.75 76 VAL A CA 1
ATOM 594 C C . VAL A 1 76 ? -4.465 5.789 -2.367 1.00 94.75 76 VAL A C 1
ATOM 596 O O . VAL A 1 76 ? -4.098 5.163 -1.374 1.00 94.75 76 VAL A O 1
ATOM 599 N N . LEU A 1 77 ? -5.030 6.998 -2.283 1.00 94.06 77 LEU A N 1
ATOM 600 C CA . LEU A 1 77 ? -5.283 7.673 -1.006 1.00 94.06 77 LEU A CA 1
ATOM 601 C C . LEU A 1 77 ? -6.274 6.887 -0.136 1.00 94.06 77 LEU A C 1
ATOM 603 O O . LEU A 1 77 ? -6.049 6.737 1.063 1.00 94.06 77 LEU A O 1
ATOM 607 N N . LEU A 1 78 ? -7.329 6.329 -0.733 1.00 95.50 78 LEU A N 1
ATOM 608 C CA . LEU A 1 78 ? -8.265 5.445 -0.035 1.00 95.50 78 LEU A CA 1
ATOM 609 C C . LEU A 1 78 ? -7.585 4.160 0.437 1.00 95.50 78 LEU A C 1
ATOM 611 O O . LEU A 1 78 ? -7.798 3.744 1.572 1.00 95.50 78 LEU A O 1
ATOM 615 N N . GLY A 1 79 ? -6.725 3.563 -0.390 1.00 96.56 79 GLY A N 1
ATOM 616 C CA . GLY A 1 79 ? -5.895 2.424 -0.008 1.00 96.56 79 GLY A CA 1
ATOM 617 C C . GLY A 1 79 ? -5.056 2.720 1.234 1.00 96.56 79 GLY A C 1
ATOM 618 O O . GLY A 1 79 ? -5.009 1.900 2.146 1.00 96.56 79 GLY A O 1
ATOM 619 N N . ASP A 1 80 ? -4.467 3.915 1.322 1.00 95.12 80 ASP A N 1
ATOM 620 C CA . ASP A 1 80 ? -3.688 4.332 2.492 1.00 95.12 80 ASP A CA 1
ATOM 621 C C . ASP A 1 80 ? -4.563 4.421 3.753 1.00 95.12 80 ASP A C 1
ATOM 623 O O . ASP A 1 80 ? -4.195 3.911 4.812 1.00 95.12 80 ASP A O 1
ATOM 627 N N . LYS A 1 81 ? -5.776 4.975 3.627 1.00 93.75 81 LYS A N 1
ATOM 628 C CA . LYS A 1 81 ? -6.765 5.038 4.717 1.00 93.75 81 LYS A CA 1
ATOM 629 C C . LYS A 1 81 ? -7.202 3.649 5.184 1.00 93.75 81 LYS A C 1
ATOM 631 O O . LYS A 1 81 ? -7.260 3.417 6.389 1.00 93.75 81 LYS A O 1
ATOM 636 N N . LEU A 1 82 ? -7.458 2.724 4.254 1.00 95.56 82 LEU A N 1
ATOM 637 C CA . LEU A 1 82 ? -7.781 1.331 4.578 1.00 95.56 82 LEU A CA 1
ATOM 638 C C . LEU A 1 82 ? -6.640 0.670 5.349 1.00 95.56 82 LEU A C 1
ATOM 640 O O . LEU A 1 82 ? -6.881 0.024 6.360 1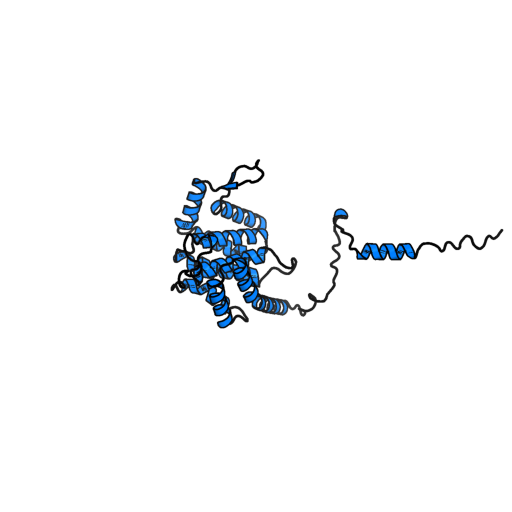.00 95.56 82 LEU A O 1
ATOM 644 N N . VAL A 1 83 ? -5.394 0.859 4.917 1.00 95.69 83 VAL A N 1
ATOM 645 C CA . VAL A 1 83 ? -4.224 0.303 5.608 1.00 95.69 83 VAL A CA 1
ATOM 646 C C . VAL A 1 83 ? -4.118 0.853 7.028 1.00 95.69 83 VAL A C 1
ATOM 648 O O . VAL A 1 83 ? -3.952 0.076 7.963 1.00 95.69 83 VAL A O 1
ATOM 651 N N . ASN A 1 84 ? -4.274 2.165 7.207 1.00 92.56 84 ASN A N 1
ATOM 652 C CA . ASN A 1 84 ? -4.189 2.802 8.522 1.00 92.56 84 ASN A CA 1
ATOM 653 C C . ASN A 1 84 ? -5.311 2.351 9.478 1.00 92.56 84 ASN A C 1
ATOM 655 O O . ASN A 1 84 ? -5.093 2.302 10.684 1.00 92.56 84 ASN A O 1
ATOM 659 N N . ALA A 1 85 ? -6.499 2.028 8.957 1.00 92.38 85 ALA A N 1
ATOM 660 C CA . ALA A 1 85 ? -7.636 1.592 9.769 1.00 92.38 85 ALA A CA 1
ATOM 661 C C . ALA A 1 85 ? -7.655 0.078 10.044 1.00 92.38 85 ALA A C 1
ATOM 663 O O . ALA A 1 85 ? -8.139 -0.347 11.090 1.00 92.38 85 ALA A O 1
ATOM 664 N N . LEU A 1 86 ? -7.173 -0.741 9.103 1.00 94.56 86 LEU A N 1
ATOM 665 C CA . LEU A 1 86 ? -7.441 -2.185 9.075 1.00 94.56 86 LEU A CA 1
ATOM 666 C C . LEU A 1 86 ? -6.210 -3.063 9.339 1.00 94.56 86 LEU A C 1
ATOM 668 O O . LEU A 1 86 ? -6.366 -4.270 9.514 1.00 94.56 86 LEU A O 1
ATOM 672 N N . ASN A 1 87 ? -4.990 -2.511 9.375 1.00 92.62 87 ASN A N 1
ATOM 673 C CA . ASN A 1 87 ? -3.754 -3.301 9.500 1.00 92.62 87 ASN A CA 1
ATOM 674 C C . ASN A 1 87 ? -3.683 -4.177 10.763 1.00 92.62 87 ASN A C 1
ATOM 676 O O . ASN A 1 87 ? -2.989 -5.194 10.757 1.00 92.62 87 ASN A O 1
ATOM 680 N N . ALA A 1 88 ? -4.363 -3.788 11.842 1.00 90.56 88 ALA A N 1
ATOM 681 C CA . ALA A 1 88 ? -4.338 -4.518 13.106 1.00 90.56 88 ALA A CA 1
ATOM 682 C C . ALA A 1 88 ? -5.131 -5.838 13.065 1.00 90.56 88 ALA A C 1
ATOM 684 O O . ALA A 1 88 ? -4.813 -6.760 13.814 1.00 90.56 88 ALA A O 1
ATOM 685 N N . ASP A 1 89 ? -6.142 -5.951 12.199 1.00 92.06 89 ASP A N 1
ATOM 686 C CA . ASP A 1 89 ? -7.025 -7.118 12.149 1.00 92.06 89 ASP A CA 1
ATOM 687 C C . ASP A 1 89 ? -6.568 -8.113 11.069 1.00 92.06 89 ASP A C 1
ATOM 689 O O . ASP A 1 89 ? -6.539 -7.819 9.869 1.00 92.06 89 ASP A O 1
ATOM 693 N N . ALA A 1 90 ? -6.233 -9.326 11.516 1.00 92.25 90 ALA A N 1
ATOM 694 C CA . ALA A 1 90 ? -5.678 -10.390 10.687 1.00 92.25 90 ALA A CA 1
ATOM 695 C C . ALA A 1 90 ? -6.565 -10.778 9.496 1.00 92.25 90 ALA A C 1
ATOM 697 O O . ALA A 1 90 ? -6.048 -11.198 8.457 1.00 92.25 90 ALA A O 1
ATOM 698 N N . LYS A 1 91 ? -7.890 -10.595 9.596 1.00 93.50 91 LYS A N 1
ATOM 699 C CA . LYS A 1 91 ? -8.815 -10.938 8.504 1.00 93.50 91 LYS A CA 1
ATOM 700 C C . LYS A 1 91 ? -8.592 -10.091 7.247 1.00 93.50 91 LYS A C 1
ATOM 702 O O . LYS A 1 91 ? -8.928 -10.529 6.150 1.00 93.50 91 LYS A O 1
ATOM 707 N N . PHE A 1 92 ? -7.992 -8.906 7.383 1.00 95.06 92 PHE A N 1
ATOM 708 C CA . PHE A 1 92 ? -7.708 -8.007 6.262 1.00 95.06 92 PHE A CA 1
ATOM 709 C C . PHE A 1 92 ? -6.284 -8.139 5.717 1.00 95.06 92 PHE A C 1
ATOM 711 O O . PHE A 1 92 ? -5.980 -7.560 4.676 1.00 95.06 92 PHE A O 1
ATOM 718 N N . HIS A 1 93 ? -5.404 -8.913 6.358 1.00 95.19 93 HIS A N 1
ATOM 719 C CA . HIS A 1 93 ? -3.991 -9.006 5.964 1.00 95.19 93 HIS A CA 1
ATOM 720 C C . HIS A 1 93 ? -3.806 -9.497 4.527 1.00 95.19 93 HIS A C 1
ATOM 722 O O . HIS A 1 93 ? -2.960 -8.965 3.816 1.00 95.19 93 HIS A O 1
ATOM 728 N N . SER A 1 94 ? -4.639 -10.435 4.062 1.00 95.94 94 SER A N 1
ATOM 729 C CA . SER A 1 94 ? -4.613 -10.867 2.657 1.00 95.94 94 SER A CA 1
ATOM 730 C C . SER A 1 94 ? -5.010 -9.735 1.705 1.00 95.94 94 SER A C 1
ATOM 732 O O . SER A 1 94 ? -4.316 -9.493 0.722 1.00 95.94 94 SER A O 1
ATOM 734 N N . LEU A 1 95 ? -6.085 -9.002 2.009 1.00 96.62 95 LEU A N 1
ATOM 735 C CA . LEU A 1 95 ? -6.540 -7.886 1.178 1.00 96.62 95 LEU A CA 1
ATOM 736 C C . LEU A 1 95 ? -5.463 -6.797 1.074 1.00 96.62 95 LEU A C 1
ATOM 738 O O . LEU A 1 95 ? -5.126 -6.351 -0.019 1.00 96.62 95 LEU A O 1
ATOM 742 N N . LEU A 1 96 ? -4.902 -6.378 2.210 1.00 97.12 96 LEU A N 1
ATOM 743 C CA . LEU A 1 96 ? -3.903 -5.309 2.252 1.00 97.12 96 LEU A CA 1
ATOM 744 C C . LEU A 1 96 ? -2.567 -5.763 1.644 1.00 97.12 96 LEU A C 1
ATOM 746 O O . LEU A 1 96 ? -2.004 -5.087 0.784 1.00 97.12 96 LEU A O 1
ATOM 750 N N . GLY A 1 97 ? -2.058 -6.909 2.099 1.00 95.88 97 GLY A N 1
ATOM 751 C CA . GLY A 1 97 ? -0.707 -7.377 1.809 1.00 95.88 97 GLY A CA 1
ATOM 752 C C . GLY A 1 97 ? -0.552 -8.102 0.481 1.00 95.88 97 GLY A C 1
ATOM 753 O O . GLY A 1 97 ? 0.506 -8.009 -0.132 1.00 95.88 97 GLY A O 1
ATOM 754 N N . ARG A 1 98 ? -1.585 -8.810 0.016 1.00 96.12 98 ARG A N 1
ATOM 755 C CA . ARG A 1 98 ? -1.555 -9.493 -1.279 1.00 96.12 98 ARG A CA 1
ATOM 756 C C . ARG A 1 98 ? -2.211 -8.643 -2.350 1.00 96.12 98 ARG A C 1
ATOM 758 O O . ARG A 1 98 ? -1.554 -8.324 -3.338 1.00 96.12 98 ARG A O 1
ATOM 765 N N . ASP A 1 99 ? -3.467 -8.255 -2.161 1.00 97.44 99 ASP A N 1
ATOM 766 C CA . ASP A 1 99 ? -4.261 -7.692 -3.256 1.00 97.44 99 ASP A CA 1
ATOM 767 C C . ASP A 1 99 ? -3.914 -6.220 -3.521 1.00 97.44 99 ASP A C 1
ATOM 769 O O . ASP A 1 99 ? -3.500 -5.874 -4.630 1.00 97.44 99 ASP A O 1
ATOM 773 N N . ILE A 1 100 ? -4.010 -5.354 -2.505 1.00 97.88 100 ILE A N 1
ATOM 774 C CA . ILE A 1 100 ? -3.714 -3.917 -2.647 1.00 97.88 100 ILE A CA 1
ATOM 775 C C . ILE A 1 100 ? -2.224 -3.692 -2.919 1.00 97.88 100 ILE A C 1
ATOM 777 O O . ILE A 1 100 ? -1.881 -2.903 -3.800 1.00 97.88 100 ILE A O 1
ATOM 781 N N . PHE A 1 101 ? -1.330 -4.402 -2.225 1.00 97.94 101 PHE A N 1
ATOM 782 C CA . PHE A 1 101 ? 0.110 -4.296 -2.477 1.00 97.94 101 PHE A CA 1
ATOM 783 C C . PHE A 1 101 ? 0.481 -4.701 -3.912 1.00 97.94 101 PHE A C 1
ATOM 785 O O . PHE A 1 101 ? 1.211 -3.972 -4.585 1.00 97.94 101 PHE A O 1
ATOM 792 N N . SER A 1 102 ? -0.068 -5.814 -4.420 1.00 96.62 102 SER A N 1
ATOM 793 C CA . SER A 1 102 ? 0.146 -6.221 -5.815 1.00 96.62 102 SER A CA 1
ATOM 794 C C . SER A 1 102 ? -0.399 -5.185 -6.792 1.00 96.62 102 SER A C 1
ATOM 796 O O . SER A 1 102 ? 0.266 -4.883 -7.779 1.00 96.62 102 SER A O 1
ATOM 798 N N . ALA A 1 103 ? -1.579 -4.616 -6.527 1.00 95.50 103 ALA A N 1
ATOM 799 C CA . ALA A 1 103 ? -2.157 -3.569 -7.367 1.00 95.50 103 ALA A CA 1
ATOM 800 C C . ALA A 1 103 ? -1.274 -2.313 -7.404 1.00 95.50 103 ALA A C 1
ATOM 802 O O . ALA A 1 103 ? -1.032 -1.763 -8.478 1.00 95.50 103 ALA A O 1
ATOM 803 N N . ALA A 1 104 ? -0.736 -1.895 -6.253 1.00 95.06 104 ALA A N 1
ATOM 804 C CA . ALA A 1 104 ? 0.192 -0.772 -6.155 1.00 95.06 104 ALA A CA 1
ATOM 805 C C . ALA A 1 104 ? 1.470 -1.027 -6.969 1.00 95.06 104 ALA A C 1
ATOM 807 O O . ALA A 1 104 ? 1.859 -0.194 -7.787 1.00 95.06 104 ALA A O 1
ATOM 808 N N . LEU A 1 105 ? 2.088 -2.203 -6.821 1.00 93.75 105 LEU A N 1
ATOM 809 C CA . LEU A 1 105 ? 3.262 -2.561 -7.617 1.00 93.75 105 LEU A CA 1
ATOM 810 C C . LEU A 1 105 ? 2.935 -2.640 -9.107 1.00 93.75 105 LEU A C 1
ATOM 812 O O . LEU A 1 105 ? 3.663 -2.072 -9.910 1.00 93.75 105 LEU A O 1
ATOM 816 N N . GLN A 1 106 ? 1.819 -3.252 -9.500 1.00 90.62 106 GLN A N 1
ATOM 817 C CA . GLN A 1 106 ? 1.392 -3.268 -10.901 1.00 90.62 106 GLN A CA 1
ATOM 818 C C . GLN A 1 106 ? 1.188 -1.855 -11.455 1.00 90.62 106 GLN A C 1
ATOM 820 O O . GLN A 1 106 ? 1.602 -1.594 -12.582 1.00 90.62 106 GLN A O 1
ATOM 825 N N . GLY A 1 107 ? 0.605 -0.943 -10.673 1.00 88.44 107 GLY A N 1
ATOM 826 C CA . GLY A 1 107 ? 0.447 0.464 -11.045 1.00 88.44 107 GLY A CA 1
ATOM 827 C C . GLY A 1 107 ? 1.784 1.176 -11.280 1.00 88.44 107 GLY A C 1
ATOM 828 O O . GLY A 1 107 ? 1.904 1.944 -12.230 1.00 88.44 107 GLY A O 1
ATOM 829 N N . ILE A 1 108 ? 2.806 0.874 -10.469 1.00 88.19 108 ILE A N 1
ATOM 830 C CA . ILE A 1 108 ? 4.170 1.409 -10.635 1.00 88.19 108 ILE A CA 1
ATOM 831 C C . ILE A 1 108 ? 4.878 0.781 -11.844 1.00 88.19 108 ILE A C 1
ATOM 833 O O . ILE A 1 108 ? 5.530 1.483 -12.616 1.00 88.19 108 ILE A O 1
ATOM 837 N N . LEU A 1 109 ? 4.794 -0.542 -11.991 1.00 84.06 109 LEU A N 1
ATOM 838 C CA . LEU A 1 109 ? 5.563 -1.304 -12.978 1.00 84.06 109 LEU A CA 1
ATOM 839 C C . LEU A 1 109 ? 5.013 -1.127 -14.398 1.00 84.06 109 LEU A C 1
ATOM 841 O O . LEU A 1 109 ? 5.788 -0.976 -15.337 1.00 84.06 109 LEU A O 1
ATOM 845 N N . ARG A 1 110 ? 3.683 -1.080 -14.548 1.00 74.31 110 ARG A N 1
ATOM 846 C CA . ARG A 1 110 ? 2.979 -0.934 -15.836 1.00 74.31 110 ARG A CA 1
ATOM 847 C C . ARG A 1 110 ? 2.651 0.517 -16.179 1.00 74.31 110 ARG A C 1
ATOM 849 O O . ARG A 1 110 ? 1.675 0.779 -16.883 1.00 74.31 110 ARG A O 1
ATOM 856 N N . GLU A 1 111 ? 3.400 1.458 -15.605 1.00 64.44 111 GLU A N 1
ATOM 857 C CA . GLU A 1 111 ? 3.161 2.897 -15.715 1.00 64.44 111 GLU A CA 1
ATOM 858 C C . GLU A 1 111 ? 2.768 3.277 -17.152 1.00 64.44 111 GLU A C 1
ATOM 860 O O . GLU A 1 111 ? 3.478 2.969 -18.113 1.00 64.44 111 GLU A O 1
ATOM 865 N N . HIS A 1 112 ? 1.600 3.911 -17.292 1.00 52.31 112 HIS A N 1
ATOM 866 C CA . HIS A 1 112 ? 1.048 4.322 -18.574 1.00 52.31 112 HIS A CA 1
ATOM 867 C C . HIS A 1 112 ? 2.033 5.256 -19.278 1.00 52.31 112 HIS A C 1
ATOM 869 O O . HIS A 1 112 ? 2.229 6.397 -18.875 1.00 52.31 112 HIS A O 1
ATOM 875 N N . VAL A 1 113 ? 2.665 4.719 -20.319 1.00 41.72 113 VAL A N 1
ATOM 876 C CA . VAL A 1 113 ? 3.523 5.348 -21.326 1.00 41.72 113 VAL A CA 1
ATOM 877 C C . VAL A 1 113 ? 3.469 6.893 -21.338 1.00 41.72 113 VAL A C 1
ATOM 879 O O . VAL A 1 113 ? 2.728 7.512 -22.094 1.00 41.72 113 VAL A O 1
ATOM 882 N N . GLY A 1 114 ? 4.349 7.527 -20.558 1.00 41.69 114 GLY A N 1
ATOM 883 C CA . GLY A 1 114 ? 5.376 8.382 -21.153 1.00 41.69 114 GLY A CA 1
ATOM 884 C C . GLY A 1 114 ? 5.212 9.904 -21.228 1.00 41.69 114 GLY A C 1
ATOM 885 O O . GLY A 1 114 ? 5.918 10.458 -22.066 1.00 41.69 114 GLY A O 1
ATOM 886 N N . HIS A 1 115 ? 4.384 10.623 -20.452 1.00 39.03 115 HIS A N 1
ATOM 887 C CA . HIS A 1 115 ? 4.257 12.097 -20.633 1.00 39.03 115 HIS A CA 1
ATOM 888 C C . HIS A 1 115 ? 4.617 13.031 -19.468 1.00 39.03 115 HIS A C 1
ATOM 890 O O . HIS A 1 115 ? 4.609 14.240 -19.685 1.00 39.03 115 HIS A O 1
ATOM 896 N N . VAL A 1 116 ? 5.056 12.559 -18.297 1.00 39.66 116 VAL A N 1
ATOM 897 C CA . VAL A 1 116 ? 5.640 13.468 -17.290 1.00 39.66 116 VAL A CA 1
ATOM 898 C C . VAL A 1 116 ? 6.799 12.775 -16.586 1.00 39.66 116 VAL A C 1
ATOM 900 O O . VAL A 1 116 ? 6.648 11.694 -16.033 1.00 39.66 116 VAL A O 1
ATOM 903 N N . LYS A 1 117 ? 7.987 13.380 -16.657 1.00 44.00 117 LYS A N 1
ATOM 904 C CA . LYS A 1 117 ? 9.266 12.773 -16.262 1.00 44.00 117 LYS A CA 1
ATOM 905 C C . LYS A 1 117 ? 9.361 12.334 -14.791 1.00 44.00 117 LYS A C 1
ATOM 907 O O . LYS A 1 117 ? 10.232 11.525 -14.508 1.00 44.00 117 LYS A O 1
ATOM 912 N N . GLU A 1 118 ? 8.500 12.801 -13.885 1.00 51.88 118 GLU A N 1
ATOM 913 C CA . GLU A 1 118 ? 8.525 12.469 -12.449 1.00 51.88 118 GLU A CA 1
ATOM 914 C C . GLU A 1 118 ? 7.133 12.699 -11.818 1.00 51.88 118 GLU A C 1
ATOM 916 O O . GLU A 1 118 ? 6.891 13.717 -11.174 1.00 51.88 118 GLU A O 1
ATOM 921 N N . ASP A 1 119 ? 6.168 11.810 -12.067 1.00 70.19 119 ASP A N 1
ATOM 922 C CA . ASP A 1 119 ? 4.760 12.086 -11.750 1.00 70.19 119 ASP A CA 1
ATOM 923 C C . ASP A 1 119 ? 4.430 11.914 -10.251 1.00 70.19 119 ASP A C 1
ATOM 925 O O . ASP A 1 119 ? 4.777 10.909 -9.622 1.00 70.19 119 ASP A O 1
ATOM 929 N N . GLY A 1 120 ? 3.725 12.885 -9.663 1.00 81.75 120 GLY A N 1
ATOM 930 C CA . GLY A 1 120 ? 3.345 12.878 -8.243 1.00 81.75 120 GLY A CA 1
ATOM 931 C C . GLY A 1 120 ? 2.539 11.637 -7.843 1.00 81.75 120 GLY A C 1
ATOM 932 O O . GLY A 1 120 ? 2.685 11.146 -6.725 1.00 81.75 120 GLY A O 1
ATOM 933 N N . LEU A 1 121 ? 1.773 11.064 -8.783 1.00 86.06 121 LEU A N 1
ATOM 934 C CA . LEU A 1 121 ? 1.040 9.812 -8.573 1.00 86.06 121 LEU A CA 1
ATOM 935 C C . LEU A 1 121 ? 1.970 8.626 -8.281 1.00 86.06 121 LEU A C 1
ATOM 937 O O . LEU A 1 121 ? 1.691 7.839 -7.379 1.00 86.06 121 LEU A O 1
ATOM 941 N N . LYS A 1 122 ? 3.110 8.510 -8.972 1.00 87.31 122 LYS A N 1
ATOM 942 C CA . LYS A 1 122 ? 4.084 7.441 -8.701 1.00 87.31 122 LYS A CA 1
ATOM 943 C C . LYS A 1 122 ? 4.544 7.484 -7.248 1.00 87.31 122 LYS A C 1
ATOM 945 O O . LYS A 1 122 ? 4.615 6.456 -6.580 1.00 87.31 122 LYS A O 1
ATOM 950 N N . TRP A 1 123 ? 4.819 8.683 -6.738 1.00 90.81 123 TRP A N 1
ATOM 951 C CA . TRP A 1 123 ? 5.214 8.879 -5.346 1.00 90.81 123 TRP A CA 1
ATOM 952 C C . TRP A 1 123 ? 4.104 8.570 -4.344 1.00 90.81 123 TRP A C 1
ATOM 954 O O . TRP A 1 123 ? 4.416 8.164 -3.223 1.00 90.81 123 TRP A O 1
ATOM 964 N N . GLU A 1 124 ? 2.842 8.778 -4.713 1.00 92.25 124 GLU A N 1
ATOM 965 C CA . GLU A 1 124 ? 1.681 8.388 -3.909 1.00 92.25 124 GLU A CA 1
ATOM 966 C C . GLU A 1 124 ? 1.536 6.861 -3.873 1.00 92.25 124 GLU A C 1
ATOM 968 O O . GLU A 1 124 ? 1.398 6.295 -2.790 1.00 92.25 124 GLU A O 1
ATOM 973 N N . ILE A 1 125 ? 1.676 6.171 -5.013 1.00 94.12 125 ILE A N 1
ATOM 974 C CA . ILE A 1 125 ? 1.608 4.700 -5.070 1.00 94.12 125 ILE A CA 1
ATOM 975 C C . ILE A 1 125 ? 2.789 4.066 -4.316 1.00 94.12 125 ILE A C 1
ATOM 977 O O . ILE A 1 125 ? 2.596 3.130 -3.541 1.00 94.12 125 ILE A O 1
ATOM 981 N N . ILE A 1 126 ? 4.005 4.607 -4.470 1.00 94.31 126 ILE A N 1
ATOM 982 C CA . ILE A 1 126 ? 5.177 4.191 -3.679 1.00 94.31 126 ILE A CA 1
ATOM 983 C C . ILE A 1 126 ? 4.910 4.391 -2.187 1.00 94.31 126 ILE A C 1
ATOM 985 O O . ILE A 1 126 ? 5.275 3.541 -1.379 1.00 94.31 126 ILE A O 1
ATOM 989 N N . ASN A 1 127 ? 4.267 5.498 -1.804 1.00 95.12 127 ASN A N 1
ATOM 990 C CA . ASN A 1 127 ? 3.931 5.740 -0.408 1.00 95.12 127 ASN A CA 1
ATOM 991 C C . ASN A 1 127 ? 2.949 4.698 0.140 1.00 95.12 127 ASN A C 1
ATOM 993 O O . ASN A 1 127 ? 3.165 4.219 1.250 1.00 95.12 127 ASN A O 1
ATOM 997 N N . LEU A 1 128 ? 1.932 4.320 -0.640 1.00 96.69 128 LEU A N 1
ATOM 998 C CA . LEU A 1 128 ? 0.991 3.257 -0.286 1.00 96.69 128 LEU A CA 1
ATOM 999 C C . LEU A 1 128 ? 1.706 1.910 -0.114 1.00 96.69 128 LEU A C 1
ATOM 1001 O O . LEU A 1 128 ? 1.557 1.266 0.922 1.00 96.69 128 LEU A O 1
ATOM 1005 N N . ALA A 1 129 ? 2.526 1.505 -1.090 1.00 97.00 129 ALA A N 1
ATOM 1006 C CA . ALA A 1 129 ? 3.303 0.267 -1.010 1.00 97.00 129 ALA A CA 1
ATOM 1007 C C . ALA A 1 129 ? 4.213 0.259 0.229 1.00 97.00 129 ALA A C 1
ATOM 1009 O O . ALA A 1 129 ? 4.231 -0.710 0.990 1.00 97.00 129 ALA A O 1
ATOM 1010 N N . ARG A 1 130 ? 4.898 1.380 0.486 1.00 95.88 130 ARG A N 1
ATOM 1011 C CA . ARG A 1 130 ? 5.718 1.586 1.683 1.00 95.88 130 ARG A CA 1
ATOM 1012 C C . ARG A 1 130 ? 4.896 1.449 2.960 1.00 95.88 130 ARG A C 1
ATOM 1014 O O . ARG A 1 130 ? 5.340 0.767 3.876 1.00 95.88 130 ARG A O 1
ATOM 1021 N N . ASN A 1 131 ? 3.726 2.083 3.045 1.00 95.94 131 ASN A N 1
ATOM 1022 C CA . ASN A 1 131 ? 2.880 2.048 4.240 1.00 95.94 131 ASN A CA 1
ATOM 1023 C C . ASN A 1 131 ? 2.397 0.620 4.545 1.00 95.94 131 ASN A C 1
ATOM 1025 O O . ASN A 1 131 ? 2.538 0.154 5.676 1.00 95.94 131 ASN A O 1
ATOM 1029 N N . ILE A 1 132 ? 1.934 -0.110 3.521 1.00 96.94 132 ILE A N 1
ATOM 1030 C CA . ILE A 1 132 ? 1.570 -1.530 3.644 1.00 96.94 132 ILE A CA 1
ATOM 1031 C C . ILE A 1 132 ? 2.757 -2.332 4.170 1.00 96.94 132 ILE A C 1
ATOM 1033 O O . ILE A 1 132 ? 2.622 -3.058 5.149 1.00 96.94 132 ILE A O 1
ATOM 1037 N N . TYR A 1 133 ? 3.930 -2.184 3.555 1.00 96.44 133 TYR A N 1
ATOM 1038 C CA . TYR A 1 133 ? 5.102 -2.967 3.925 1.00 96.44 133 TYR A CA 1
ATOM 1039 C C . TYR A 1 133 ? 5.586 -2.666 5.349 1.00 96.44 133 TYR A C 1
ATOM 1041 O O . TYR A 1 133 ? 5.832 -3.582 6.131 1.00 96.44 133 TYR A O 1
ATOM 1049 N N . CYS A 1 134 ? 5.682 -1.388 5.721 1.00 94.12 134 CYS A N 1
ATOM 1050 C CA . CYS A 1 134 ? 6.086 -0.990 7.065 1.00 94.12 134 CYS A CA 1
ATOM 1051 C C . CYS A 1 134 ? 5.116 -1.540 8.116 1.00 94.12 134 CYS A C 1
ATOM 1053 O O . CYS A 1 134 ? 5.553 -2.232 9.033 1.00 94.12 134 CYS A O 1
ATOM 1055 N N . ARG A 1 135 ? 3.808 -1.302 7.966 1.00 92.75 135 ARG A N 1
ATOM 1056 C CA . ARG A 1 135 ? 2.820 -1.710 8.975 1.00 92.75 135 ARG A CA 1
ATOM 1057 C C . ARG A 1 135 ? 2.591 -3.210 9.018 1.00 92.75 135 ARG A C 1
ATOM 1059 O O . ARG A 1 135 ? 2.520 -3.780 10.101 1.00 92.75 135 ARG A O 1
ATOM 1066 N N . LEU A 1 136 ? 2.449 -3.843 7.858 1.00 94.00 136 LEU A N 1
ATOM 1067 C CA . LEU A 1 136 ? 2.051 -5.242 7.770 1.00 94.00 136 LEU A CA 1
ATOM 1068 C C . LEU A 1 136 ? 3.259 -6.177 7.838 1.00 94.00 136 LEU A C 1
ATOM 1070 O O . LEU A 1 136 ? 3.275 -7.080 8.663 1.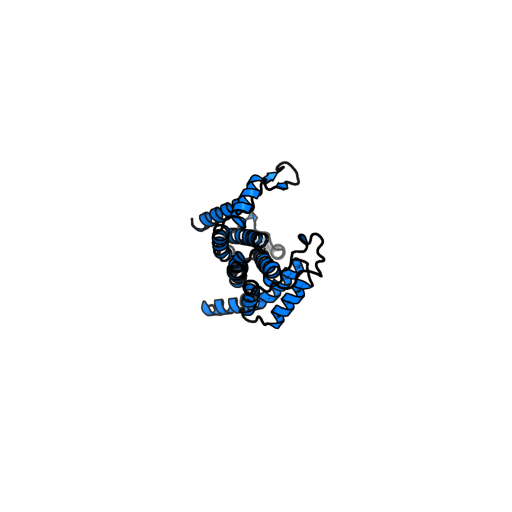00 94.00 136 LEU A O 1
ATOM 1074 N N . THR A 1 137 ? 4.287 -5.947 7.018 1.00 94.06 137 THR A N 1
ATOM 1075 C CA . THR A 1 137 ? 5.458 -6.839 6.929 1.00 94.06 137 THR A CA 1
ATOM 1076 C C . THR A 1 137 ? 6.446 -6.625 8.063 1.00 94.06 137 THR A C 1
ATOM 1078 O O . THR A 1 137 ? 7.088 -7.570 8.523 1.00 94.06 137 THR A O 1
ATOM 1081 N N . LEU A 1 138 ? 6.639 -5.379 8.495 1.00 91.94 138 LEU A N 1
ATOM 1082 C CA . LEU A 1 138 ? 7.629 -5.049 9.519 1.00 91.94 138 LEU A CA 1
ATOM 1083 C C . LEU A 1 138 ? 7.008 -4.783 10.894 1.00 91.94 138 LEU A C 1
ATOM 1085 O O . LEU A 1 138 ? 7.745 -4.814 11.878 1.00 91.94 138 LEU A O 1
ATOM 1089 N N . GLY A 1 139 ? 5.688 -4.599 10.987 1.00 89.44 139 GLY A N 1
ATOM 1090 C CA . GLY A 1 139 ? 5.020 -4.259 12.249 1.00 89.44 139 GLY A CA 1
ATOM 1091 C C . GLY A 1 139 ? 5.359 -2.850 12.739 1.00 89.44 139 GLY A C 1
ATOM 1092 O O . GLY A 1 139 ? 5.263 -2.575 13.932 1.00 89.44 139 GLY A O 1
ATOM 1093 N N . LEU A 1 140 ? 5.811 -1.982 11.833 1.00 88.81 140 LEU A N 1
ATOM 1094 C CA . LEU A 1 140 ? 6.256 -0.632 12.142 1.00 88.81 140 LEU A CA 1
ATOM 1095 C C . LEU A 1 140 ? 5.076 0.333 12.192 1.00 88.81 140 LEU A C 1
ATOM 1097 O O . LEU A 1 140 ? 4.199 0.319 11.326 1.00 88.81 140 LEU A O 1
ATOM 1101 N N . THR A 1 141 ? 5.114 1.228 13.168 1.00 84.31 141 THR A N 1
ATOM 1102 C CA . THR A 1 141 ? 4.183 2.349 13.291 1.00 84.31 141 THR A CA 1
ATOM 1103 C C . THR A 1 141 ? 4.858 3.601 12.726 1.00 84.31 141 THR A C 1
ATOM 1105 O O . THR A 1 141 ? 6.016 3.871 13.067 1.00 84.31 141 THR A O 1
ATOM 1108 N N . PRO A 1 142 ? 4.194 4.379 11.850 1.00 78.75 142 PRO A N 1
ATOM 1109 C CA . PRO A 1 142 ? 4.742 5.648 11.381 1.00 78.75 142 PRO A CA 1
ATOM 1110 C C . PRO A 1 142 ? 5.087 6.586 12.538 1.00 78.75 142 PRO A C 1
ATOM 1112 O O . PRO A 1 142 ? 4.389 6.619 13.549 1.00 78.75 142 PRO A O 1
ATOM 1115 N N . VAL A 1 143 ? 6.159 7.366 12.385 1.00 73.06 143 VAL A N 1
ATOM 1116 C CA . VAL A 1 143 ? 6.688 8.238 13.452 1.00 73.06 143 VAL A CA 1
ATOM 1117 C C . VAL A 1 143 ? 5.654 9.245 13.925 1.00 73.06 143 VAL A C 1
ATOM 1119 O O . VAL A 1 143 ? 5.574 9.535 15.114 1.00 73.06 143 VAL A O 1
ATOM 1122 N N . GLU A 1 144 ? 4.839 9.750 13.004 1.00 69.00 144 GLU A N 1
ATOM 1123 C CA . GLU A 1 144 ? 3.768 10.700 13.289 1.00 69.00 144 GLU A CA 1
ATOM 1124 C C . GLU A 1 144 ? 2.721 10.121 14.263 1.00 69.00 144 GLU A C 1
ATOM 1126 O O . GLU A 1 144 ? 2.027 10.867 14.952 1.00 69.00 144 GLU A O 1
ATOM 1131 N N . GLU A 1 145 ? 2.636 8.792 14.358 1.00 70.56 145 GLU A N 1
ATOM 1132 C CA . GLU A 1 145 ? 1.718 8.045 15.222 1.00 70.56 145 GLU A CA 1
ATOM 1133 C C . GLU A 1 145 ? 2.405 7.444 16.459 1.00 70.56 145 GLU A C 1
ATOM 1135 O O . GLU A 1 145 ? 1.726 6.920 17.346 1.00 70.56 145 GLU A O 1
ATOM 1140 N N . CYS A 1 146 ? 3.733 7.555 16.571 1.00 65.75 146 CYS A N 1
ATOM 1141 C CA . CYS A 1 146 ? 4.516 7.093 17.716 1.00 65.75 146 CYS A CA 1
ATOM 1142 C C . CYS A 1 146 ? 4.297 8.004 18.939 1.00 65.75 146 CYS A C 1
ATOM 1144 O O . CYS A 1 146 ? 5.176 8.759 19.354 1.00 65.75 146 CYS A O 1
ATOM 1146 N N . LYS A 1 147 ? 3.109 7.946 19.549 1.00 62.22 147 LYS A N 1
ATOM 1147 C CA . LYS A 1 147 ? 2.774 8.660 20.792 1.00 62.22 147 LYS A CA 1
ATOM 1148 C C . LYS A 1 147 ? 3.498 8.030 21.991 1.00 62.22 147 LYS A C 1
ATOM 1150 O O . LYS A 1 147 ? 2.904 7.271 22.748 1.00 62.22 147 LYS A O 1
ATOM 1155 N N . GLY A 1 148 ? 4.786 8.335 22.151 1.00 59.75 148 GLY A N 1
ATOM 1156 C CA . GLY A 1 148 ? 5.609 7.861 23.273 1.00 59.75 148 GLY A CA 1
ATOM 1157 C C . GLY A 1 148 ? 6.312 6.517 23.051 1.00 59.75 148 GLY A C 1
ATOM 1158 O O . GLY A 1 148 ? 6.900 5.986 23.987 1.00 59.75 148 GLY A O 1
ATOM 1159 N N . ILE A 1 149 ? 6.278 5.980 21.828 1.00 63.12 149 ILE A N 1
ATOM 1160 C CA . ILE A 1 149 ? 7.103 4.836 21.418 1.00 63.12 149 ILE A CA 1
ATOM 1161 C C . ILE A 1 149 ? 8.387 5.397 20.815 1.00 63.12 149 ILE A C 1
ATOM 1163 O O . ILE A 1 149 ? 8.322 6.201 19.885 1.00 63.12 149 ILE A O 1
ATOM 1167 N N . ASP A 1 150 ? 9.540 4.977 21.330 1.00 69.56 150 ASP A N 1
ATOM 1168 C CA . ASP A 1 150 ? 10.822 5.282 20.702 1.00 69.56 150 ASP A CA 1
ATOM 1169 C C . ASP A 1 150 ? 10.845 4.654 19.296 1.00 69.56 150 ASP A C 1
ATOM 1171 O O . ASP A 1 150 ? 10.709 3.431 19.181 1.00 69.56 150 ASP A O 1
ATOM 1175 N N . PRO A 1 151 ? 10.999 5.451 18.221 1.00 69.00 151 PRO A N 1
ATOM 1176 C CA . PRO A 1 151 ? 11.085 4.932 16.861 1.00 69.00 151 PRO A CA 1
ATOM 1177 C C . PRO A 1 151 ? 12.143 3.832 16.701 1.00 69.00 151 PRO A C 1
ATOM 1179 O O . PRO A 1 151 ? 11.931 2.907 15.921 1.00 69.00 151 PRO A O 1
ATOM 1182 N N . CYS A 1 152 ? 13.221 3.867 17.489 1.00 69.94 152 CYS A N 1
ATOM 1183 C CA . CYS A 1 152 ? 14.279 2.857 17.464 1.00 69.94 152 CYS A CA 1
ATOM 1184 C C . CYS A 1 152 ? 13.866 1.518 18.106 1.00 69.94 152 CYS A C 1
ATOM 1186 O O . CYS A 1 152 ? 14.483 0.493 17.829 1.00 69.94 152 CYS A O 1
ATOM 1188 N N . ASN A 1 153 ? 12.822 1.508 18.942 1.00 74.75 153 ASN A N 1
ATOM 1189 C CA . ASN A 1 153 ? 12.336 0.346 19.694 1.00 74.75 153 ASN A CA 1
ATOM 1190 C C . ASN A 1 153 ? 10.925 -0.071 19.248 1.00 74.75 153 ASN A C 1
ATOM 1192 O O . ASN A 1 153 ? 10.043 -0.360 20.060 1.00 74.75 153 ASN A O 1
ATOM 1196 N N . GLN A 1 154 ? 10.693 -0.075 17.935 1.00 78.38 154 GLN A N 1
ATOM 1197 C CA . GLN A 1 154 ? 9.430 -0.528 17.362 1.00 78.38 154 GLN A CA 1
ATOM 1198 C C . GLN A 1 154 ? 9.254 -2.055 17.442 1.00 78.38 154 GLN A C 1
ATOM 1200 O O . GLN A 1 154 ? 10.241 -2.787 17.571 1.00 78.38 154 GLN A O 1
ATOM 1205 N N . PRO A 1 155 ? 8.005 -2.555 17.354 1.00 79.62 155 PRO A N 1
ATOM 1206 C CA . PRO A 1 155 ? 7.712 -3.975 17.481 1.00 79.62 155 PRO A CA 1
ATOM 1207 C C . PRO A 1 155 ? 8.541 -4.863 16.536 1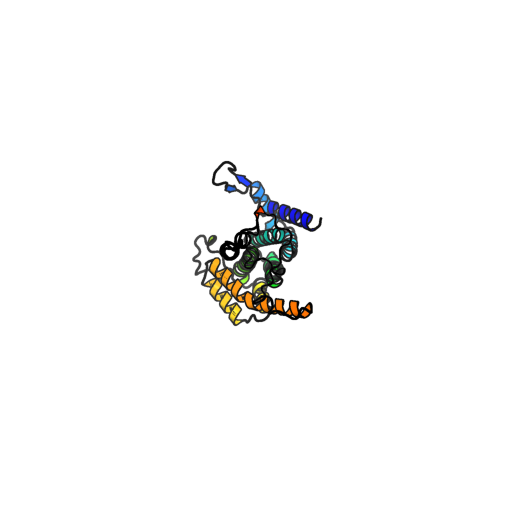.00 79.62 155 PRO A C 1
ATOM 1209 O O . PRO A 1 155 ? 8.923 -4.455 15.425 1.00 79.62 155 PRO A O 1
ATOM 1212 N N . PRO A 1 156 ? 8.810 -6.116 16.943 1.00 83.56 156 PRO A N 1
ATOM 1213 C CA . PRO A 1 156 ? 9.385 -7.097 16.039 1.00 83.56 156 PRO A CA 1
ATOM 1214 C C . PRO A 1 156 ? 8.420 -7.397 14.884 1.00 83.56 156 PRO A C 1
ATOM 1216 O O . PRO A 1 156 ? 7.224 -7.106 14.940 1.00 83.56 156 PRO A O 1
ATOM 1219 N N . ARG A 1 157 ? 8.954 -8.008 13.821 1.00 86.00 157 ARG A N 1
ATOM 1220 C CA . ARG A 1 157 ? 8.165 -8.441 12.661 1.00 86.00 157 ARG A CA 1
ATOM 1221 C C . ARG A 1 157 ? 6.994 -9.335 13.118 1.00 86.00 157 ARG A C 1
ATOM 1223 O O . ARG A 1 157 ? 7.230 -10.254 13.906 1.00 86.00 157 ARG A O 1
ATOM 1230 N N . PRO A 1 158 ? 5.767 -9.124 12.606 1.00 86.12 158 PRO A N 1
ATOM 1231 C CA . PRO A 1 158 ? 4.644 -10.010 12.890 1.00 86.12 158 PRO A CA 1
ATOM 1232 C C . PRO A 1 158 ? 4.933 -11.451 12.452 1.00 86.12 158 PRO A C 1
ATOM 1234 O O . PRO A 1 158 ? 5.478 -11.681 11.376 1.00 86.12 158 PRO A O 1
ATOM 1237 N N . ALA A 1 159 ? 4.533 -12.427 13.269 1.00 81.44 159 ALA A N 1
ATOM 1238 C CA . ALA A 1 159 ? 4.752 -13.851 12.989 1.00 81.44 159 ALA A CA 1
ATOM 1239 C C . ALA A 1 159 ? 3.747 -14.455 11.985 1.00 81.44 159 ALA A C 1
ATOM 1241 O O . ALA A 1 159 ? 3.912 -15.592 11.551 1.00 81.44 159 ALA A O 1
ATOM 1242 N N . SER A 1 160 ? 2.685 -13.720 11.636 1.00 86.12 160 SER A N 1
ATOM 1243 C CA . SER A 1 160 ? 1.654 -14.189 10.707 1.00 86.12 160 SER A CA 1
ATOM 1244 C C . SER A 1 160 ? 2.222 -14.366 9.298 1.00 86.12 160 SER A C 1
ATOM 1246 O O . SER A 1 160 ? 2.799 -13.436 8.739 1.00 86.12 160 SER A O 1
ATOM 1248 N N . LEU A 1 161 ? 1.983 -15.527 8.683 1.00 81.06 161 LEU A N 1
ATOM 1249 C CA . LEU A 1 161 ? 2.354 -15.787 7.286 1.00 81.06 161 LEU A CA 1
ATOM 1250 C C . LEU A 1 161 ? 1.651 -14.831 6.310 1.00 81.06 161 LEU A C 1
ATOM 1252 O O . LEU A 1 161 ? 2.187 -14.494 5.266 1.00 81.06 161 LEU A O 1
ATOM 1256 N N . LEU A 1 162 ? 0.464 -14.322 6.648 1.00 83.69 162 LEU A N 1
ATOM 1257 C CA . LEU A 1 162 ? -0.215 -13.347 5.785 1.00 83.69 162 LEU A CA 1
ATOM 1258 C C . LEU A 1 162 ? 0.525 -12.001 5.738 1.00 83.69 162 LEU A C 1
ATOM 1260 O O . LEU A 1 162 ? 0.394 -11.258 4.767 1.00 83.69 162 LEU A O 1
ATOM 1264 N N . CYS A 1 163 ? 1.338 -11.705 6.756 1.00 90.00 163 CYS A N 1
ATOM 1265 C CA . CYS A 1 163 ? 2.175 -10.515 6.802 1.00 90.00 163 CYS A CA 1
ATOM 1266 C C . CYS A 1 163 ? 3.444 -10.636 5.945 1.00 90.00 163 CYS A C 1
ATOM 1268 O O . CYS A 1 163 ? 4.077 -9.618 5.676 1.00 90.00 163 CYS A O 1
ATOM 1270 N N . THR A 1 164 ? 3.832 -11.836 5.491 1.00 92.25 164 THR A N 1
ATOM 1271 C CA . THR A 1 164 ? 5.017 -12.019 4.630 1.00 92.25 164 THR A CA 1
ATOM 1272 C C . THR A 1 164 ? 4.718 -11.801 3.151 1.00 92.25 164 THR A C 1
ATOM 1274 O O . THR A 1 164 ? 5.651 -11.575 2.380 1.00 92.25 164 THR A O 1
ATOM 1277 N N . ALA A 1 165 ? 3.439 -11.774 2.759 1.00 94.69 165 ALA A N 1
ATOM 1278 C CA . ALA A 1 165 ? 3.020 -11.649 1.365 1.00 94.69 165 ALA A CA 1
ATOM 1279 C C . ALA A 1 165 ? 3.664 -10.459 0.619 1.00 94.69 165 ALA A C 1
ATOM 1281 O O . ALA A 1 165 ? 4.200 -10.688 -0.466 1.00 94.69 165 ALA A O 1
ATOM 1282 N N . PRO A 1 166 ? 3.735 -9.222 1.162 1.00 96.81 166 PRO A N 1
ATOM 1283 C CA . PRO A 1 166 ? 4.408 -8.127 0.458 1.00 96.81 166 PRO A CA 1
ATOM 1284 C C . PRO A 1 166 ? 5.894 -8.403 0.186 1.00 96.81 166 PRO A C 1
ATOM 1286 O O . PRO A 1 166 ? 6.411 -8.049 -0.872 1.00 96.81 166 PRO A O 1
ATOM 1289 N N . ARG A 1 167 ? 6.586 -9.062 1.125 1.00 96.25 167 ARG A N 1
ATOM 1290 C CA . ARG A 1 167 ? 8.001 -9.435 0.979 1.00 96.25 167 ARG A CA 1
ATOM 1291 C C . ARG A 1 167 ? 8.192 -10.480 -0.112 1.00 96.25 167 ARG A C 1
ATOM 1293 O O . ARG A 1 167 ? 9.091 -10.343 -0.934 1.00 96.25 167 ARG A O 1
ATOM 1300 N N . GLU A 1 168 ? 7.339 -11.497 -0.138 1.00 95.75 168 GLU A N 1
ATOM 1301 C CA . GLU A 1 168 ? 7.345 -12.536 -1.174 1.00 95.75 168 GLU A CA 1
ATOM 1302 C C . GLU A 1 168 ? 7.055 -11.953 -2.560 1.00 95.75 168 GLU A C 1
ATOM 1304 O O . GLU A 1 168 ? 7.723 -12.306 -3.529 1.00 95.75 168 GLU A O 1
ATOM 1309 N N . ILE A 1 169 ? 6.122 -11.002 -2.651 1.00 96.44 169 ILE A N 1
ATOM 1310 C CA . ILE A 1 169 ? 5.815 -10.310 -3.905 1.00 96.44 169 ILE A CA 1
ATOM 1311 C C . ILE A 1 169 ? 7.029 -9.510 -4.392 1.00 96.44 169 ILE A C 1
ATOM 1313 O O . ILE A 1 169 ? 7.362 -9.609 -5.570 1.00 96.44 169 ILE A O 1
ATOM 1317 N N . LEU A 1 170 ? 7.728 -8.769 -3.522 1.00 96.38 170 LEU A N 1
ATOM 1318 C CA . LEU A 1 170 ? 8.959 -8.068 -3.918 1.00 96.38 170 LEU A CA 1
ATOM 1319 C C . LEU A 1 170 ? 10.025 -9.037 -4.441 1.00 96.38 170 LEU A C 1
ATOM 1321 O O . LEU A 1 170 ? 10.634 -8.762 -5.467 1.00 96.38 170 LEU A O 1
ATOM 1325 N N . LEU A 1 171 ? 10.213 -10.182 -3.781 1.00 96.25 171 LEU A N 1
ATOM 1326 C CA . LEU A 1 171 ? 11.169 -11.211 -4.210 1.00 96.25 171 LEU A CA 1
ATOM 1327 C C . LEU A 1 171 ? 10.784 -11.906 -5.519 1.00 96.25 171 LEU A C 1
ATOM 1329 O O . LEU A 1 171 ? 11.639 -12.510 -6.158 1.00 96.25 171 LEU A O 1
ATOM 1333 N N . SER A 1 172 ? 9.513 -11.841 -5.914 1.00 95.00 172 SER A N 1
ATOM 1334 C CA . SER A 1 172 ? 9.050 -12.364 -7.201 1.00 95.00 172 SER A CA 1
ATOM 1335 C C . SER A 1 172 ? 9.316 -11.417 -8.376 1.00 95.00 172 SER A C 1
ATOM 1337 O O . SER A 1 172 ? 9.110 -11.804 -9.527 1.00 95.00 172 SER A O 1
ATOM 1339 N N . LEU A 1 173 ? 9.744 -10.178 -8.107 1.00 93.31 173 LEU A N 1
ATOM 1340 C CA . LEU A 1 173 ? 10.052 -9.204 -9.148 1.00 93.31 173 LEU A CA 1
ATOM 1341 C C . LEU A 1 173 ? 11.380 -9.537 -9.845 1.00 93.31 173 LEU A C 1
ATOM 1343 O O . LEU A 1 173 ? 12.313 -10.025 -9.203 1.00 93.31 173 LEU A O 1
ATOM 1347 N N . PRO A 1 174 ? 11.497 -9.235 -11.150 1.00 90.00 174 PRO A N 1
ATOM 1348 C CA . PRO A 1 174 ? 12.740 -9.445 -11.878 1.00 90.00 174 PRO A CA 1
ATOM 1349 C C . PRO A 1 174 ? 13.868 -8.601 -11.280 1.00 90.00 174 PRO A C 1
ATOM 1351 O O . PRO A 1 174 ? 13.652 -7.454 -10.896 1.00 90.00 174 PRO A O 1
ATOM 1354 N N . ASP A 1 175 ? 15.068 -9.174 -11.220 1.00 88.19 175 ASP A N 1
ATOM 1355 C CA . ASP A 1 175 ? 16.284 -8.541 -10.692 1.00 88.19 175 ASP A CA 1
ATOM 1356 C C . ASP A 1 175 ? 16.212 -8.074 -9.222 1.00 88.19 175 ASP A C 1
ATOM 1358 O O . ASP A 1 175 ? 17.099 -7.352 -8.760 1.00 88.19 175 ASP A O 1
ATOM 1362 N N . VAL A 1 176 ? 15.207 -8.524 -8.457 1.00 93.94 176 VAL A N 1
ATOM 1363 C CA . VAL A 1 176 ? 15.162 -8.359 -6.998 1.00 93.94 176 VAL A CA 1
ATOM 1364 C C . VAL A 1 176 ? 15.720 -9.602 -6.318 1.00 93.94 176 VAL A C 1
ATOM 1366 O O . VAL A 1 176 ? 15.288 -10.727 -6.554 1.00 93.94 176 VAL A O 1
ATOM 1369 N N . THR A 1 177 ? 16.684 -9.395 -5.429 1.00 94.38 177 THR A N 1
ATOM 1370 C CA . THR A 1 177 ? 17.389 -10.460 -4.710 1.00 94.38 177 THR A CA 1
ATOM 1371 C C . THR A 1 177 ? 17.074 -10.430 -3.210 1.00 94.38 177 THR A C 1
ATOM 1373 O O . THR A 1 177 ? 16.793 -9.358 -2.662 1.00 94.38 177 THR A O 1
ATOM 1376 N N . PRO A 1 178 ? 17.168 -11.572 -2.495 1.00 96.44 178 PRO A N 1
ATOM 1377 C CA . PRO A 1 178 ? 16.985 -11.604 -1.043 1.00 96.44 178 PRO A CA 1
ATOM 1378 C C . PRO A 1 178 ? 17.828 -10.576 -0.270 1.00 96.44 178 PRO A C 1
ATOM 1380 O O . PRO A 1 178 ? 17.244 -9.860 0.543 1.00 96.44 178 PRO A O 1
ATOM 1383 N N . PRO A 1 179 ? 19.132 -10.384 -0.569 1.00 96.56 179 PRO A N 1
ATOM 1384 C CA . PRO A 1 179 ? 19.944 -9.383 0.124 1.00 96.56 179 PRO A CA 1
ATOM 1385 C C . PRO A 1 179 ? 19.450 -7.942 -0.056 1.00 96.56 179 PRO A C 1
ATOM 1387 O O . PRO A 1 179 ? 19.562 -7.142 0.868 1.00 96.56 179 PRO A O 1
ATOM 1390 N N . GLN A 1 180 ? 18.888 -7.591 -1.219 1.00 95.62 180 GLN A N 1
ATOM 1391 C CA . GLN A 1 180 ? 18.326 -6.252 -1.442 1.00 95.62 180 GLN A CA 1
ATOM 1392 C C . GLN A 1 180 ? 17.068 -6.023 -0.599 1.00 95.62 180 GLN A C 1
ATOM 1394 O O . GLN A 1 180 ? 16.880 -4.938 -0.051 1.00 95.62 180 GLN A O 1
ATOM 1399 N N . VAL A 1 181 ? 16.221 -7.045 -0.462 1.00 96.25 181 VAL A N 1
ATOM 1400 C CA . VAL A 1 181 ? 15.021 -6.972 0.382 1.00 96.25 181 VAL A CA 1
ATOM 1401 C C . VAL A 1 181 ? 15.391 -6.952 1.868 1.00 96.25 181 VAL A C 1
ATOM 1403 O O . VAL A 1 181 ? 14.793 -6.196 2.627 1.00 96.25 181 VAL A O 1
ATOM 1406 N N . ASP A 1 182 ? 16.421 -7.690 2.287 1.00 95.25 182 ASP A N 1
ATOM 1407 C CA . ASP A 1 182 ? 16.945 -7.635 3.661 1.00 95.25 182 ASP A CA 1
ATOM 1408 C C . ASP A 1 182 ? 17.573 -6.268 3.988 1.00 95.25 182 ASP A C 1
ATOM 1410 O O . ASP A 1 182 ? 17.395 -5.732 5.088 1.00 95.25 182 ASP A O 1
ATOM 1414 N N . ALA A 1 183 ? 18.266 -5.659 3.021 1.00 94.94 183 ALA A N 1
ATOM 1415 C CA . ALA A 1 183 ? 18.779 -4.297 3.145 1.00 94.94 183 ALA A CA 1
ATOM 1416 C C . ALA A 1 183 ? 17.639 -3.273 3.258 1.00 94.94 183 ALA A C 1
ATOM 1418 O O . ALA A 1 183 ? 17.713 -2.371 4.094 1.00 94.94 183 ALA A O 1
ATOM 1419 N N . LEU A 1 184 ? 16.562 -3.436 2.477 1.00 95.75 184 LEU A N 1
ATOM 1420 C CA . LEU A 1 184 ? 15.353 -2.623 2.611 1.00 95.75 184 LEU A CA 1
ATOM 1421 C C . LEU A 1 184 ? 14.730 -2.794 4.005 1.00 95.75 184 LEU A C 1
ATOM 1423 O O . LEU A 1 184 ? 14.456 -1.797 4.666 1.00 95.75 184 LEU A O 1
ATOM 1427 N N . ASP A 1 185 ? 14.548 -4.030 4.476 1.00 94.44 185 ASP A N 1
ATOM 1428 C CA . ASP A 1 185 ? 13.991 -4.335 5.802 1.00 94.44 185 ASP A CA 1
ATOM 1429 C C . ASP A 1 185 ? 14.769 -3.626 6.919 1.00 94.44 185 ASP A C 1
ATOM 1431 O O . ASP A 1 185 ? 14.178 -2.996 7.799 1.00 94.44 185 ASP A O 1
ATOM 1435 N N . THR A 1 186 ? 16.099 -3.70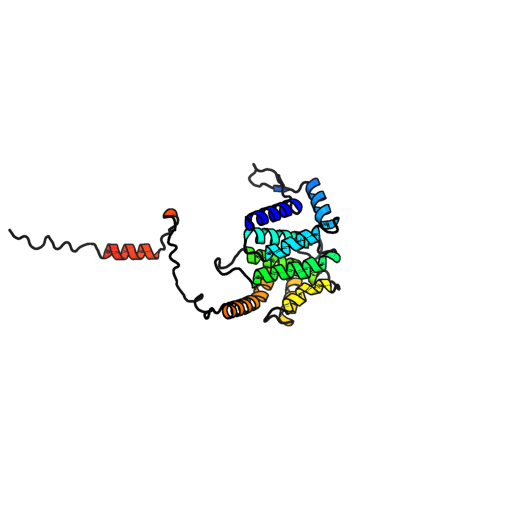2 6.852 1.00 92.00 186 THR A N 1
ATOM 1436 C CA . THR A 1 186 ? 17.014 -3.068 7.808 1.00 92.00 186 THR A CA 1
ATOM 1437 C C . THR A 1 186 ? 16.907 -1.546 7.738 1.00 92.00 186 THR A C 1
ATOM 1439 O O . THR A 1 186 ? 16.678 -0.890 8.754 1.00 92.00 186 THR A O 1
ATOM 1442 N N . LEU A 1 187 ? 16.967 -0.971 6.533 1.00 92.81 187 LEU A N 1
ATOM 1443 C CA . LEU A 1 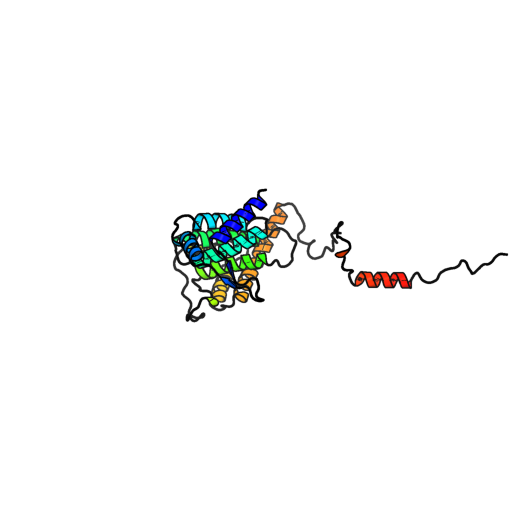187 ? 16.879 0.474 6.327 1.00 92.81 187 LEU A CA 1
ATOM 1444 C C . LEU A 1 187 ? 15.551 1.043 6.828 1.00 92.81 187 LEU A C 1
ATOM 1446 O O . LEU A 1 187 ? 15.550 2.089 7.469 1.00 92.81 187 LEU A O 1
ATOM 1450 N N . LEU A 1 188 ? 14.422 0.380 6.566 1.00 91.31 188 LEU A N 1
ATOM 1451 C CA . LEU A 1 188 ? 13.105 0.848 7.011 1.00 91.31 188 LEU A CA 1
ATOM 1452 C C . LEU A 1 188 ? 12.956 0.809 8.538 1.00 91.31 188 LEU A C 1
ATOM 1454 O O . LEU A 1 188 ? 12.251 1.652 9.095 1.00 91.31 188 LEU A O 1
ATOM 1458 N N . ARG A 1 189 ? 13.626 -0.140 9.206 1.00 88.50 189 ARG A N 1
ATOM 1459 C CA . ARG A 1 189 ? 13.684 -0.219 10.672 1.00 88.50 189 ARG A CA 1
ATOM 1460 C C . ARG A 1 189 ? 14.594 0.839 11.286 1.00 88.50 189 ARG A C 1
ATOM 1462 O O . ARG A 1 189 ? 14.262 1.349 12.343 1.00 88.50 189 ARG A O 1
ATOM 1469 N N . GLU A 1 190 ? 15.704 1.183 10.641 1.00 88.38 190 GLU A N 1
ATOM 1470 C CA . GLU A 1 190 ? 16.663 2.168 11.162 1.00 88.38 190 GLU A CA 1
ATOM 1471 C C . GLU A 1 190 ? 16.325 3.618 10.790 1.00 88.38 190 GLU A C 1
ATOM 1473 O O . GLU A 1 190 ? 16.679 4.563 11.497 1.00 88.38 190 GLU A O 1
ATOM 1478 N N . LYS A 1 191 ? 15.706 3.829 9.625 1.00 87.19 191 LYS A N 1
ATOM 1479 C CA . LYS A 1 191 ? 15.402 5.150 9.072 1.00 87.19 191 LYS A CA 1
ATOM 1480 C C . LYS A 1 191 ? 13.902 5.367 9.083 1.00 87.19 191 LYS A C 1
ATOM 1482 O O . LYS A 1 191 ? 13.163 4.807 8.277 1.00 87.19 191 LYS A O 1
ATOM 1487 N N . HIS A 1 192 ? 13.463 6.274 9.946 1.00 83.88 192 HIS A N 1
ATOM 1488 C CA . HIS A 1 192 ? 12.037 6.522 10.148 1.00 83.88 192 HIS A CA 1
ATOM 1489 C C . HIS A 1 192 ? 11.472 7.690 9.326 1.00 83.88 192 HIS A C 1
ATOM 1491 O O . HIS A 1 192 ? 10.265 7.912 9.309 1.00 83.88 192 HIS A O 1
ATOM 1497 N N . SER A 1 193 ? 12.324 8.444 8.621 1.00 87.69 193 SER A N 1
ATOM 1498 C CA . SER A 1 193 ? 11.857 9.512 7.73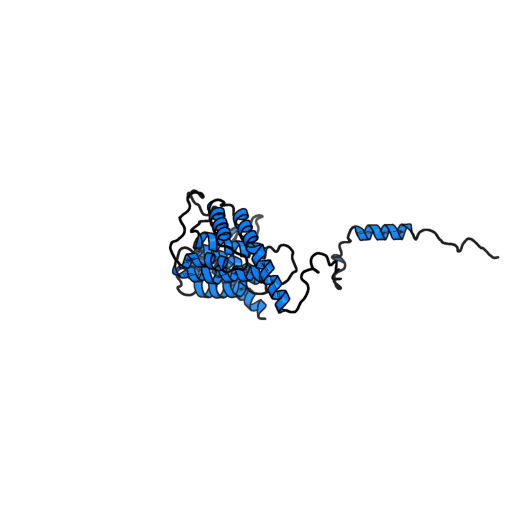4 1.00 87.69 193 SER A CA 1
ATOM 1499 C C . SER A 1 193 ? 11.096 8.930 6.547 1.00 87.69 193 SER A C 1
ATOM 1501 O O . SER A 1 193 ? 11.656 8.174 5.750 1.00 87.69 193 SER A O 1
ATOM 1503 N N . MET A 1 194 ? 9.851 9.373 6.365 1.00 88.56 194 MET A N 1
ATOM 1504 C CA . MET A 1 194 ? 9.018 9.009 5.218 1.00 88.56 194 MET A CA 1
ATOM 1505 C C . MET A 1 194 ? 9.731 9.229 3.877 1.00 88.56 194 MET A C 1
ATOM 1507 O O . MET A 1 194 ? 9.629 8.393 2.982 1.00 88.56 194 MET A O 1
ATOM 1511 N N . LYS A 1 195 ? 10.479 10.330 3.732 1.00 90.75 195 LYS A N 1
ATOM 1512 C CA . LYS A 1 195 ? 11.213 10.638 2.496 1.00 90.75 195 LYS A CA 1
ATOM 1513 C C . LYS A 1 195 ? 12.252 9.559 2.184 1.00 90.75 195 LYS A C 1
ATOM 1515 O O . LYS A 1 195 ? 12.286 9.054 1.066 1.00 90.75 195 LYS A O 1
ATOM 1520 N N . THR A 1 196 ? 13.058 9.183 3.174 1.00 91.38 196 THR A N 1
ATOM 1521 C CA . THR A 1 196 ? 14.091 8.148 3.028 1.00 91.38 196 THR A CA 1
ATOM 1522 C C . THR A 1 196 ? 13.477 6.789 2.710 1.00 91.38 196 THR A C 1
ATOM 1524 O O . THR A 1 196 ? 13.929 6.116 1.790 1.00 91.38 196 THR A O 1
ATOM 1527 N N . GLN A 1 197 ? 12.401 6.416 3.407 1.00 92.75 197 GLN A N 1
ATOM 1528 C CA . GLN A 1 197 ? 11.706 5.148 3.175 1.00 92.75 197 GLN A CA 1
ATOM 1529 C C . GLN A 1 197 ? 11.116 5.071 1.758 1.00 92.75 197 GLN A C 1
ATOM 1531 O O . GLN A 1 197 ? 11.282 4.067 1.072 1.00 92.75 197 GLN A O 1
ATOM 1536 N N . LYS A 1 198 ? 10.473 6.146 1.278 1.00 93.06 198 LYS A N 1
ATOM 1537 C CA . LYS A 1 198 ? 9.949 6.218 -0.096 1.00 93.06 198 LYS A CA 1
ATOM 1538 C C . LYS A 1 198 ? 11.064 6.112 -1.140 1.00 93.06 198 LYS A C 1
ATOM 1540 O O . LYS A 1 198 ? 10.881 5.424 -2.140 1.00 93.06 198 LYS A O 1
ATOM 1545 N N . ASN A 1 199 ? 12.203 6.770 -0.917 1.00 93.38 199 ASN A N 1
ATOM 1546 C CA . ASN A 1 199 ? 13.353 6.685 -1.820 1.00 93.38 199 ASN A CA 1
ATOM 1547 C C . ASN A 1 199 ? 13.910 5.258 -1.902 1.00 93.38 199 ASN A C 1
ATOM 1549 O O . ASN A 1 199 ? 14.149 4.785 -3.004 1.00 93.38 199 ASN A O 1
ATOM 1553 N N . ALA A 1 200 ? 14.019 4.549 -0.775 1.00 94.19 200 ALA A N 1
ATOM 1554 C CA . ALA A 1 200 ? 14.484 3.161 -0.765 1.00 94.19 200 ALA A CA 1
ATOM 1555 C C . ALA A 1 200 ? 13.573 2.235 -1.595 1.00 94.19 200 ALA A C 1
ATOM 1557 O O . ALA A 1 200 ? 14.057 1.416 -2.373 1.00 94.19 200 ALA A O 1
ATOM 1558 N N . PHE A 1 201 ? 12.249 2.410 -1.498 1.00 93.81 201 PHE A N 1
ATOM 1559 C CA . PHE A 1 201 ? 11.306 1.703 -2.372 1.00 93.81 201 PHE A CA 1
ATOM 1560 C C . PHE A 1 201 ? 11.465 2.086 -3.841 1.00 93.81 201 PHE A C 1
ATOM 1562 O O . PHE A 1 201 ? 11.417 1.214 -4.703 1.00 93.81 201 PHE A O 1
ATOM 1569 N N . LYS A 1 202 ? 11.639 3.380 -4.139 1.00 92.06 202 LYS A N 1
ATOM 1570 C CA . LYS A 1 202 ? 11.868 3.840 -5.512 1.00 92.06 202 LYS A CA 1
ATOM 1571 C C . LYS A 1 202 ? 13.088 3.134 -6.105 1.00 92.06 202 LYS A C 1
ATOM 1573 O O . LYS A 1 202 ? 12.944 2.542 -7.166 1.00 92.06 202 LYS A O 1
ATOM 1578 N N . GLU A 1 203 ? 14.222 3.180 -5.408 1.00 91.75 203 GLU A N 1
ATOM 1579 C CA . GLU A 1 203 ? 15.504 2.598 -5.826 1.00 91.75 203 GLU A CA 1
ATOM 1580 C C . GLU A 1 203 ? 15.399 1.086 -6.059 1.00 91.75 203 GLU A C 1
ATOM 1582 O O . GLU A 1 203 ? 15.811 0.603 -7.111 1.00 91.75 203 GLU A O 1
ATOM 1587 N N . LEU A 1 204 ? 14.763 0.346 -5.140 1.00 93.12 204 LEU A N 1
ATOM 1588 C CA . LEU A 1 204 ? 14.542 -1.097 -5.299 1.00 93.12 204 LEU A CA 1
ATOM 1589 C C . LEU A 1 204 ? 13.733 -1.432 -6.565 1.00 93.12 204 LEU A C 1
ATOM 1591 O O . LEU A 1 204 ? 13.956 -2.465 -7.191 1.00 93.12 204 LEU A O 1
ATOM 1595 N N . LEU A 1 205 ? 12.789 -0.567 -6.944 1.00 91.19 205 LEU A N 1
ATOM 1596 C CA . LEU A 1 205 ? 11.882 -0.798 -8.067 1.00 91.19 205 LEU A CA 1
ATOM 1597 C C . LEU A 1 205 ? 12.429 -0.300 -9.415 1.00 91.19 205 LEU A C 1
ATOM 1599 O O . LEU A 1 205 ? 11.830 -0.616 -10.441 1.00 91.19 205 LEU A O 1
ATOM 1603 N N . GLU A 1 206 ? 13.544 0.439 -9.468 1.00 87.88 206 GLU A N 1
ATOM 1604 C CA . GLU A 1 206 ? 14.053 1.004 -10.732 1.00 87.88 206 GLU A CA 1
ATOM 1605 C C . GLU A 1 206 ? 14.418 -0.076 -11.758 1.00 87.88 206 GLU A C 1
ATOM 1607 O O . GLU A 1 206 ? 13.993 0.009 -12.912 1.00 87.88 206 GLU A O 1
ATOM 1612 N N . LEU A 1 207 ? 15.154 -1.111 -11.342 1.00 86.44 207 LEU A N 1
ATOM 1613 C CA . LEU A 1 207 ? 15.540 -2.218 -12.223 1.00 86.44 207 LEU A CA 1
ATOM 1614 C C . LEU A 1 207 ? 14.331 -3.055 -12.679 1.00 86.44 207 LEU A C 1
ATOM 1616 O O . LEU A 1 207 ? 14.167 -3.197 -13.895 1.00 86.44 207 LEU A O 1
ATOM 1620 N N . PRO A 1 208 ? 13.425 -3.512 -11.784 1.00 88.06 208 PRO A N 1
ATOM 1621 C CA . PRO A 1 208 ? 12.199 -4.195 -12.196 1.00 88.06 208 PRO A CA 1
ATOM 1622 C C . PRO A 1 208 ? 11.384 -3.431 -13.245 1.00 88.06 208 PRO A C 1
ATOM 1624 O O . PRO A 1 208 ? 10.914 -4.018 -14.220 1.00 88.06 208 PRO A O 1
ATOM 1627 N N . ILE A 1 209 ? 11.246 -2.109 -13.079 1.00 86.38 209 ILE A N 1
ATOM 1628 C CA . ILE A 1 209 ? 10.543 -1.245 -14.038 1.00 86.38 209 ILE A CA 1
ATOM 1629 C C . ILE A 1 209 ? 11.217 -1.303 -15.414 1.00 86.38 209 ILE A C 1
ATOM 1631 O O . ILE A 1 209 ? 10.535 -1.405 -16.433 1.00 86.38 209 ILE A O 1
ATOM 1635 N N . LEU A 1 210 ? 12.549 -1.219 -15.469 1.00 84.56 210 LEU A N 1
ATOM 1636 C CA . LEU A 1 210 ? 13.292 -1.235 -16.731 1.00 84.56 210 LEU A CA 1
ATOM 1637 C C . LEU A 1 210 ? 13.187 -2.581 -17.455 1.00 84.56 210 LEU A C 1
ATOM 1639 O O . LEU A 1 210 ? 13.047 -2.591 -18.681 1.00 84.56 210 LEU A O 1
ATOM 1643 N N . VAL A 1 211 ? 13.234 -3.698 -16.723 1.00 86.69 211 VAL A N 1
ATOM 1644 C CA . VAL A 1 211 ? 13.096 -5.047 -17.296 1.00 86.69 211 VAL A CA 1
ATOM 1645 C C . VAL A 1 211 ? 11.710 -5.237 -17.895 1.00 86.69 211 VAL A C 1
ATOM 1647 O O . VAL A 1 211 ? 11.601 -5.552 -19.077 1.00 86.69 211 VAL A O 1
ATOM 1650 N N . ILE A 1 212 ? 10.659 -4.949 -17.126 1.00 85.38 212 ILE A N 1
ATOM 1651 C CA . ILE A 1 212 ? 9.273 -5.128 -17.578 1.00 85.38 212 ILE A CA 1
ATOM 1652 C C . ILE A 1 212 ? 8.983 -4.243 -18.795 1.00 85.38 212 ILE A C 1
ATOM 1654 O O . ILE A 1 212 ? 8.419 -4.711 -19.780 1.00 85.38 212 ILE A O 1
ATOM 1658 N N . ARG A 1 213 ? 9.454 -2.989 -18.799 1.00 81.38 213 ARG A N 1
ATOM 1659 C CA . ARG A 1 213 ? 9.319 -2.103 -19.970 1.00 81.38 213 ARG A CA 1
ATOM 1660 C C . ARG A 1 213 ? 10.031 -2.641 -21.204 1.00 81.38 213 ARG A C 1
ATOM 1662 O O . ARG A 1 213 ? 9.532 -2.484 -22.318 1.00 81.38 213 ARG A O 1
ATOM 1669 N N . ARG A 1 214 ? 11.208 -3.248 -21.030 1.00 82.06 214 ARG A N 1
ATOM 1670 C CA . ARG A 1 214 ? 11.938 -3.882 -22.133 1.00 82.06 214 ARG A CA 1
ATOM 1671 C C . ARG A 1 214 ? 11.146 -5.066 -22.684 1.00 82.06 214 ARG A C 1
ATOM 1673 O O . ARG A 1 214 ? 11.020 -5.179 -23.899 1.00 82.06 214 ARG A O 1
ATOM 1680 N N . GLU A 1 215 ? 10.606 -5.915 -21.818 1.00 83.69 215 GLU A N 1
ATOM 1681 C CA . GLU A 1 215 ? 9.786 -7.066 -22.211 1.00 83.69 215 GLU A CA 1
ATOM 1682 C C . GLU A 1 215 ? 8.505 -6.637 -22.940 1.00 83.69 215 GLU A C 1
ATOM 1684 O O . GLU A 1 215 ? 8.191 -7.185 -23.995 1.00 83.69 215 GLU A O 1
ATOM 1689 N N . GLU A 1 216 ? 7.814 -5.602 -22.459 1.00 80.25 216 GLU A N 1
ATOM 1690 C CA . GLU A 1 216 ? 6.631 -5.032 -23.119 1.00 80.25 216 GLU A CA 1
ATOM 1691 C C . GLU A 1 216 ? 6.962 -4.432 -24.498 1.00 80.25 216 GLU A C 1
ATOM 1693 O O . GLU A 1 216 ? 6.208 -4.611 -25.462 1.00 80.25 216 GLU A O 1
ATOM 1698 N N . ALA A 1 217 ? 8.107 -3.755 -24.635 1.00 76.69 217 ALA A N 1
ATOM 1699 C CA . ALA A 1 217 ? 8.573 -3.224 -25.918 1.00 76.69 217 ALA A CA 1
ATOM 1700 C C . ALA A 1 217 ? 8.891 -4.343 -26.927 1.00 76.69 217 ALA A C 1
ATOM 1702 O O . ALA A 1 217 ? 8.536 -4.241 -28.103 1.00 76.69 217 ALA A O 1
ATOM 1703 N N . LEU A 1 218 ? 9.506 -5.435 -26.463 1.00 78.50 218 LEU A N 1
ATOM 1704 C CA . LEU A 1 218 ? 9.783 -6.616 -27.284 1.00 78.50 218 LEU A CA 1
ATOM 1705 C C . LEU A 1 218 ? 8.490 -7.332 -27.699 1.00 78.50 218 LEU A C 1
ATOM 1707 O O . LEU A 1 218 ? 8.330 -7.675 -28.869 1.00 78.50 218 LEU A O 1
ATOM 1711 N N . ALA A 1 219 ? 7.543 -7.505 -26.772 1.00 78.44 219 ALA A N 1
ATOM 1712 C CA . ALA A 1 219 ? 6.261 -8.161 -27.030 1.00 78.44 219 ALA A CA 1
ATOM 1713 C C . ALA A 1 219 ? 5.360 -7.369 -27.995 1.00 78.44 219 ALA A C 1
ATOM 1715 O O . ALA A 1 219 ? 4.588 -7.956 -28.748 1.00 78.44 219 ALA A O 1
ATOM 1716 N N . SER A 1 220 ? 5.472 -6.039 -28.002 1.00 76.50 220 SER A N 1
ATOM 1717 C CA . SER A 1 220 ? 4.734 -5.159 -28.919 1.00 76.50 220 SER A CA 1
ATOM 1718 C C . SER A 1 220 ? 5.381 -5.011 -30.304 1.00 76.50 220 SER A C 1
ATOM 1720 O O . SER A 1 220 ? 4.851 -4.286 -31.145 1.00 76.50 220 SER A O 1
ATOM 1722 N N . GLY A 1 221 ? 6.506 -5.690 -30.572 1.00 59.66 221 GLY A N 1
ATOM 1723 C CA . GLY A 1 221 ? 7.211 -5.616 -31.858 1.00 59.66 221 GLY A CA 1
ATOM 1724 C C . GLY A 1 221 ? 7.907 -4.273 -32.113 1.00 59.66 221 GLY A C 1
ATOM 1725 O O . GLY A 1 221 ? 8.312 -3.990 -33.239 1.00 59.66 221 GLY A O 1
ATOM 1726 N N . SER A 1 222 ? 8.060 -3.438 -31.080 1.00 55.34 222 SER A N 1
ATOM 1727 C CA . SER A 1 222 ? 8.718 -2.136 -31.168 1.00 55.34 222 SER A CA 1
ATOM 1728 C C . SER A 1 222 ? 10.219 -2.289 -30.916 1.00 55.34 222 SER A C 1
ATOM 1730 O O . SER A 1 222 ? 10.704 -2.245 -29.785 1.00 55.34 222 SER A O 1
ATOM 1732 N N . THR A 1 223 ? 11.000 -2.479 -31.979 1.00 47.41 223 THR A N 1
ATOM 1733 C CA . THR A 1 223 ? 12.464 -2.544 -31.890 1.00 47.41 223 THR A CA 1
ATOM 1734 C C . THR A 1 223 ? 13.082 -1.146 -31.796 1.00 47.41 223 THR A C 1
ATOM 1736 O O . THR A 1 223 ? 13.681 -0.671 -32.760 1.00 47.41 223 THR A O 1
ATOM 1739 N N . SER A 1 224 ? 12.966 -0.465 -30.650 1.00 41.12 224 SER A N 1
ATOM 1740 C CA . SER A 1 224 ? 14.006 0.487 -30.214 1.00 41.12 224 SER A CA 1
ATOM 1741 C C . SER A 1 224 ? 13.771 1.072 -28.813 1.00 41.12 224 SER A C 1
ATOM 1743 O O . SER A 1 224 ? 12.864 1.883 -28.640 1.00 41.12 224 SER A O 1
ATOM 1745 N N . PRO A 1 225 ? 14.642 0.779 -27.828 1.00 47.75 225 PRO A N 1
ATOM 1746 C CA . PRO A 1 225 ? 14.664 1.474 -26.541 1.00 47.75 225 PRO A CA 1
ATOM 1747 C C . PRO A 1 225 ? 15.593 2.710 -26.532 1.00 47.75 225 PRO A C 1
ATOM 1749 O O . PRO A 1 225 ? 15.725 3.364 -25.502 1.00 47.75 225 PRO A O 1
ATOM 1752 N N . VAL A 1 226 ? 16.245 3.061 -27.652 1.00 43.22 226 VAL A N 1
ATOM 1753 C CA . VAL A 1 226 ? 17.322 4.083 -27.682 1.00 43.22 226 VAL A CA 1
ATOM 1754 C C . VAL A 1 226 ? 16.881 5.438 -28.264 1.00 43.22 226 VAL A C 1
ATOM 1756 O O . VAL A 1 226 ? 17.573 6.441 -28.107 1.00 43.22 226 VAL A O 1
ATOM 1759 N N . SER A 1 227 ? 15.689 5.545 -28.853 1.00 38.72 227 SER A N 1
ATOM 1760 C CA . SER A 1 227 ? 15.192 6.820 -29.401 1.00 38.72 227 SER A CA 1
ATOM 1761 C C . SER A 1 227 ? 14.744 7.832 -28.333 1.00 38.72 227 SER A C 1
ATOM 1763 O O . SER A 1 227 ? 14.650 9.020 -28.629 1.00 38.72 227 SER A O 1
ATOM 1765 N N . SER A 1 228 ? 14.539 7.414 -27.077 1.00 43.06 228 SER A N 1
ATOM 1766 C CA . SER A 1 228 ? 14.125 8.322 -25.992 1.00 43.06 228 SER A CA 1
ATOM 1767 C C . SER A 1 228 ? 15.272 9.120 -25.356 1.00 43.06 228 SER A C 1
ATOM 1769 O O . SER A 1 228 ? 14.993 10.091 -24.653 1.00 43.06 228 SER A O 1
ATOM 1771 N N . ILE A 1 229 ? 16.535 8.724 -25.547 1.00 47.47 229 ILE A N 1
ATOM 1772 C CA . ILE A 1 229 ? 17.676 9.364 -24.860 1.00 47.47 229 ILE A CA 1
ATOM 1773 C C . ILE A 1 229 ? 18.427 10.341 -25.784 1.00 47.47 229 ILE A C 1
ATOM 1775 O O . ILE A 1 229 ? 19.039 11.280 -25.289 1.00 47.47 229 ILE A O 1
ATOM 1779 N N . LEU A 1 230 ? 18.313 10.207 -27.113 1.00 38.66 230 LEU A N 1
ATOM 1780 C CA . LEU A 1 230 ? 18.990 11.095 -28.079 1.00 38.66 230 LEU A CA 1
ATOM 1781 C C . LEU A 1 230 ? 18.108 11.593 -29.245 1.00 38.66 230 LEU A C 1
ATOM 1783 O O . LEU A 1 230 ? 18.601 12.248 -30.159 1.00 38.66 230 LEU A O 1
ATOM 1787 N N . GLY A 1 231 ? 16.799 11.334 -29.229 1.00 31.97 231 GLY A N 1
ATOM 1788 C CA . GLY A 1 231 ? 15.887 11.748 -30.296 1.00 31.97 231 GLY A CA 1
ATOM 1789 C C . GLY A 1 231 ? 15.181 13.065 -30.001 1.00 31.97 231 GLY A C 1
ATOM 1790 O O . GLY A 1 231 ? 14.046 13.060 -29.526 1.00 31.97 231 GLY A O 1
ATOM 1791 N N . GLY A 1 232 ? 15.814 14.187 -30.349 1.00 38.12 232 GLY A N 1
ATOM 1792 C CA . GLY A 1 232 ? 15.127 15.451 -30.606 1.00 38.12 232 GLY A CA 1
ATOM 1793 C C . GLY A 1 232 ? 14.110 15.271 -31.732 1.00 38.12 232 GLY A C 1
ATOM 1794 O O . GLY A 1 232 ? 14.383 15.554 -32.890 1.00 38.12 232 GLY A O 1
ATOM 1795 N N . THR A 1 233 ? 12.929 14.771 -31.394 1.00 34.09 233 THR A N 1
ATOM 1796 C CA . THR A 1 233 ? 11.745 14.870 -32.236 1.00 34.09 233 THR A CA 1
ATOM 1797 C C . THR A 1 233 ? 10.845 15.876 -31.557 1.00 34.09 233 THR A C 1
ATOM 1799 O O . THR A 1 233 ? 10.102 15.582 -30.622 1.00 34.09 233 THR A O 1
ATOM 1802 N N . SER A 1 234 ? 10.981 17.119 -32.005 1.00 40.03 234 SER A N 1
ATOM 1803 C CA . SER A 1 234 ? 9.980 18.149 -31.816 1.00 40.03 234 SER A CA 1
ATOM 1804 C C . SER A 1 234 ? 8.652 17.601 -32.334 1.00 40.03 234 SER A C 1
ATOM 1806 O O . SER A 1 234 ? 8.338 17.675 -33.521 1.00 40.03 234 SER A O 1
ATOM 1808 N N . LYS A 1 235 ? 7.846 17.023 -31.438 1.00 41.78 235 LYS A N 1
ATOM 1809 C CA . LYS A 1 235 ? 6.411 16.915 -31.669 1.00 41.78 235 LYS A CA 1
ATOM 1810 C C . LYS A 1 235 ? 5.923 18.352 -31.805 1.00 41.78 235 LYS A C 1
ATOM 1812 O O . LYS A 1 235 ? 5.695 19.026 -30.806 1.00 41.78 235 LYS A O 1
ATOM 1817 N N . LYS A 1 236 ? 5.851 18.849 -33.042 1.00 44.25 236 LYS A N 1
ATOM 1818 C CA . LYS A 1 236 ? 5.130 20.077 -33.356 1.00 44.25 236 LYS A CA 1
ATOM 1819 C C . LYS A 1 236 ? 3.699 19.842 -32.898 1.00 44.25 236 LYS A C 1
ATOM 1821 O O . LYS A 1 236 ? 2.979 19.032 -33.475 1.00 44.25 236 LYS A O 1
ATOM 1826 N N . ILE A 1 237 ? 3.334 20.492 -31.802 1.00 47.88 237 ILE A N 1
ATOM 1827 C CA . ILE A 1 237 ? 1.951 20.574 -31.365 1.00 47.88 237 ILE A CA 1
ATOM 1828 C C . ILE A 1 237 ? 1.297 21.530 -32.361 1.00 47.88 237 ILE A C 1
ATOM 1830 O O . ILE A 1 237 ? 1.599 22.718 -32.358 1.00 47.88 237 ILE A O 1
ATOM 1834 N N . PHE A 1 238 ? 0.500 20.990 -33.281 1.00 43.75 238 PHE A N 1
ATOM 1835 C CA . PHE A 1 238 ? -0.069 21.754 -34.397 1.00 43.75 238 PHE A CA 1
ATOM 1836 C C . PHE A 1 238 ? -1.294 22.599 -34.022 1.00 43.75 238 PHE A C 1
ATOM 1838 O O . PHE A 1 238 ? -1.854 23.237 -34.898 1.00 43.75 238 PHE A O 1
ATOM 1845 N N . ASP A 1 239 ? -1.659 22.660 -32.741 1.00 54.56 239 ASP A N 1
ATOM 1846 C CA . ASP A 1 239 ? -2.726 23.531 -32.243 1.00 54.56 239 ASP A CA 1
ATOM 1847 C C . ASP A 1 239 ? -2.436 23.953 -30.796 1.00 54.56 239 ASP A C 1
ATOM 1849 O O . ASP A 1 239 ? -3.042 23.473 -29.836 1.00 54.56 239 ASP A O 1
ATOM 1853 N N . LEU A 1 240 ? -1.450 24.837 -30.618 1.00 49.09 240 LEU A N 1
ATOM 1854 C CA . LEU A 1 240 ? -1.312 25.587 -29.372 1.00 49.09 240 LEU A CA 1
ATOM 1855 C C . LEU A 1 240 ? -1.952 26.971 -29.569 1.00 49.09 240 LEU A C 1
ATOM 1857 O O . LEU A 1 240 ? -1.568 27.670 -30.508 1.00 49.09 240 LEU A O 1
ATOM 1861 N N . PRO A 1 241 ? -2.880 27.408 -28.699 1.00 60.62 241 PRO A N 1
ATOM 1862 C CA . PRO A 1 241 ? -3.379 28.779 -28.723 1.00 60.62 241 PRO A CA 1
ATOM 1863 C C . PRO A 1 241 ? -2.211 29.768 -28.619 1.00 60.62 241 PRO A C 1
ATOM 1865 O O . PRO A 1 241 ? -1.340 29.585 -27.765 1.00 60.62 241 PRO A O 1
ATOM 1868 N N . GLU A 1 242 ? -2.211 30.834 -29.428 1.00 56.56 242 GLU A N 1
ATOM 1869 C CA . GLU A 1 242 ? -1.105 31.814 -29.532 1.00 56.56 242 GLU A CA 1
ATOM 1870 C C . GLU A 1 242 ? -0.613 32.342 -28.172 1.00 56.56 242 GLU A C 1
ATOM 1872 O O . GLU A 1 242 ? 0.562 32.649 -27.998 1.00 56.56 242 GLU A O 1
ATOM 1877 N N . LYS A 1 243 ? -1.498 32.378 -27.170 1.00 55.78 243 LYS A N 1
ATOM 1878 C CA . LYS A 1 243 ? -1.220 32.859 -25.809 1.00 55.78 243 LYS A CA 1
ATOM 1879 C C . LYS A 1 243 ? -0.338 31.935 -24.954 1.00 55.78 243 LYS A C 1
ATOM 1881 O O . LYS A 1 243 ? 0.051 32.340 -23.864 1.00 55.78 243 LYS A O 1
ATOM 1886 N N . LEU A 1 244 ? -0.049 30.711 -25.400 1.00 48.75 244 LEU A N 1
ATOM 1887 C CA . LEU A 1 244 ? 0.775 29.730 -24.673 1.00 48.75 244 LEU A CA 1
ATOM 1888 C C . LEU A 1 244 ? 2.126 29.454 -25.347 1.00 48.75 244 LEU A C 1
ATOM 1890 O O . LEU A 1 244 ? 2.905 28.633 -24.859 1.00 48.75 244 LEU A O 1
ATOM 1894 N N . VAL A 1 245 ? 2.430 30.145 -26.447 1.00 55.03 245 VAL A N 1
ATOM 1895 C CA . VAL A 1 245 ? 3.751 30.090 -27.073 1.00 55.03 245 VAL A CA 1
ATOM 1896 C C . VAL A 1 245 ? 4.690 30.984 -26.269 1.00 55.03 245 VAL A C 1
ATOM 1898 O O . VAL A 1 245 ? 4.714 32.198 -26.443 1.00 55.03 245 VAL A O 1
ATOM 1901 N N . ILE A 1 246 ? 5.460 30.389 -25.359 1.00 56.56 246 ILE A N 1
ATOM 1902 C CA . ILE A 1 246 ? 6.559 31.089 -24.690 1.00 56.56 246 ILE A CA 1
ATOM 1903 C C . ILE A 1 246 ? 7.752 31.056 -25.656 1.00 56.56 246 ILE A C 1
ATOM 1905 O O . ILE A 1 246 ? 8.267 29.965 -25.924 1.00 56.56 246 ILE A O 1
ATOM 1909 N N . PRO A 1 247 ? 8.195 32.196 -26.217 1.00 49.03 247 PRO A N 1
ATOM 1910 C CA . PRO A 1 247 ? 9.324 32.203 -27.134 1.00 49.03 247 PRO A CA 1
ATOM 1911 C C . PRO A 1 247 ? 10.588 31.777 -26.381 1.00 49.03 247 PRO A C 1
ATOM 1913 O O . PRO A 1 247 ? 11.006 32.403 -25.407 1.00 49.03 247 PRO A O 1
ATOM 1916 N N . GLY A 1 248 ? 11.193 30.671 -26.814 1.00 47.22 248 GLY A N 1
ATOM 1917 C CA . GLY A 1 248 ? 12.499 30.254 -26.319 1.00 47.22 248 GLY A CA 1
ATOM 1918 C C . GLY A 1 248 ? 13.555 31.298 -26.686 1.00 47.22 248 GLY A C 1
ATOM 1919 O O . GLY A 1 248 ? 13.519 31.856 -27.782 1.00 47.22 248 GLY A O 1
ATOM 1920 N N . LYS A 1 249 ? 14.525 31.532 -25.792 1.00 53.22 249 LYS A N 1
ATOM 1921 C CA . LYS A 1 249 ? 15.644 32.485 -25.974 1.00 53.22 249 LYS A CA 1
ATOM 1922 C C . LYS A 1 249 ? 16.433 32.308 -27.287 1.00 53.22 249 LYS A C 1
ATOM 1924 O O . LYS A 1 249 ? 17.129 33.226 -27.707 1.00 53.22 249 LYS A O 1
ATOM 1929 N N . GLU A 1 250 ? 16.315 31.161 -27.951 1.00 51.00 250 GLU A N 1
ATOM 1930 C CA . GLU A 1 250 ? 16.920 30.892 -29.262 1.00 51.00 250 GLU A CA 1
ATOM 1931 C C . GLU A 1 250 ? 16.204 31.614 -30.421 1.00 51.00 250 GLU A C 1
ATOM 1933 O O . GLU A 1 250 ? 16.849 31.987 -31.401 1.00 51.00 250 GLU A O 1
ATOM 1938 N N . PHE A 1 251 ? 14.903 31.903 -30.292 1.00 48.41 251 PHE A N 1
ATOM 1939 C CA . PHE A 1 251 ? 14.131 32.612 -31.319 1.00 48.41 251 PHE A CA 1
ATOM 1940 C C . PHE A 1 251 ? 14.453 34.113 -31.336 1.00 48.41 251 PHE A C 1
ATOM 1942 O O . PHE A 1 251 ? 14.599 34.705 -32.401 1.00 48.41 251 PHE A O 1
ATOM 1949 N N . GLU A 1 252 ? 14.678 34.726 -30.168 1.00 50.97 252 GLU A N 1
ATOM 1950 C CA . GLU A 1 252 ? 15.160 36.114 -30.085 1.00 50.97 252 GLU A CA 1
ATOM 1951 C C . GLU A 1 252 ? 16.566 36.278 -30.684 1.00 50.97 252 GLU A C 1
ATOM 1953 O O . GLU A 1 252 ? 16.869 37.315 -31.279 1.00 50.97 252 GLU A O 1
ATOM 1958 N N . ALA A 1 253 ? 17.417 35.250 -30.580 1.00 52.12 253 ALA A N 1
ATOM 1959 C CA . ALA A 1 253 ? 18.747 35.252 -31.183 1.00 52.12 253 ALA A CA 1
ATOM 1960 C C . ALA A 1 253 ? 18.688 35.137 -32.719 1.00 52.12 253 ALA A C 1
ATOM 1962 O O . ALA A 1 253 ? 19.401 35.870 -33.403 1.00 52.12 253 ALA A O 1
ATOM 1963 N N . GLN A 1 254 ? 17.804 34.297 -33.271 1.00 48.81 254 GLN A N 1
ATOM 1964 C CA . GLN A 1 254 ? 17.590 34.192 -34.724 1.00 48.81 254 GLN A CA 1
ATOM 1965 C C . GLN A 1 254 ? 16.913 35.431 -35.326 1.00 48.81 254 GLN A C 1
ATOM 1967 O O . GLN A 1 254 ? 17.301 35.868 -36.409 1.00 48.81 254 GLN A O 1
ATOM 1972 N N . VAL A 1 255 ? 15.957 36.047 -34.621 1.00 55.12 255 VAL A N 1
ATOM 1973 C CA . VAL A 1 255 ? 15.320 37.300 -35.065 1.00 55.12 255 VAL A CA 1
ATOM 1974 C C . VAL A 1 255 ? 16.331 38.451 -35.075 1.00 55.12 255 VAL A C 1
ATOM 1976 O O . VAL A 1 255 ? 16.374 39.209 -36.045 1.00 55.12 255 VAL A O 1
ATOM 1979 N N . LYS A 1 256 ? 17.217 38.539 -34.070 1.00 52.97 256 LYS A N 1
ATOM 1980 C CA . LYS A 1 256 ? 18.332 39.503 -34.080 1.00 52.97 256 LYS A CA 1
ATOM 1981 C C . LYS A 1 256 ? 19.326 39.237 -35.211 1.00 52.97 256 LYS A C 1
ATOM 1983 O O . LYS A 1 256 ? 19.789 40.189 -35.829 1.00 52.97 256 LYS A O 1
ATOM 1988 N N . TRP A 1 257 ? 19.625 37.975 -35.523 1.00 49.56 257 TRP A N 1
ATOM 1989 C CA . TRP A 1 257 ? 20.534 37.631 -36.622 1.00 49.56 257 TRP A CA 1
ATOM 1990 C C . TRP A 1 257 ? 19.956 38.022 -37.993 1.00 49.56 257 TRP A C 1
ATOM 1992 O O . TRP A 1 257 ? 20.651 38.618 -38.814 1.00 49.56 257 TRP A O 1
ATOM 2002 N N . HIS A 1 258 ? 18.660 37.786 -38.222 1.00 48.19 258 HIS A N 1
ATOM 2003 C CA . HIS A 1 258 ? 17.993 38.173 -39.469 1.00 48.19 258 HIS A CA 1
ATOM 2004 C C . HIS A 1 258 ? 17.754 39.686 -39.608 1.00 48.19 258 HIS A C 1
ATOM 2006 O O . HIS A 1 258 ? 17.812 40.201 -40.724 1.00 48.19 258 HIS A O 1
ATOM 2012 N N . GLN A 1 259 ? 17.557 40.426 -38.511 1.00 53.19 259 GLN A N 1
ATOM 2013 C CA . GLN A 1 259 ? 17.457 41.895 -38.553 1.00 53.19 259 GLN A CA 1
ATOM 2014 C C . GLN A 1 259 ? 18.796 42.583 -38.865 1.00 53.19 259 GLN A C 1
ATOM 2016 O O . GLN A 1 259 ? 18.806 43.634 -39.505 1.00 53.19 259 GLN A O 1
ATOM 2021 N N . VAL A 1 260 ? 19.926 41.979 -38.484 1.00 51.94 260 VAL A N 1
ATOM 2022 C CA . VAL A 1 260 ? 21.270 42.512 -38.779 1.00 51.94 260 VAL A CA 1
ATOM 2023 C C . VAL A 1 260 ? 21.703 42.229 -40.228 1.00 51.94 260 VAL A C 1
ATOM 2025 O O . VAL A 1 260 ? 22.561 42.932 -40.750 1.00 51.94 260 VAL A O 1
ATOM 2028 N N . HIS A 1 261 ? 21.097 41.253 -40.913 1.00 46.53 261 HIS A N 1
ATOM 2029 C CA . HIS A 1 261 ? 21.454 40.891 -42.296 1.00 46.53 261 HIS A CA 1
ATOM 2030 C C . HIS A 1 261 ? 20.539 41.456 -43.393 1.00 46.53 261 HIS A C 1
ATOM 2032 O O . HIS A 1 261 ? 20.885 41.346 -44.564 1.00 46.53 261 HIS A O 1
ATOM 2038 N N . ASN A 1 262 ? 19.417 42.096 -43.043 1.00 48.25 262 ASN A N 1
ATOM 2039 C CA . ASN A 1 262 ? 18.472 42.673 -44.014 1.00 48.25 262 ASN A CA 1
ATOM 2040 C C . ASN A 1 262 ? 18.390 44.210 -43.991 1.00 48.25 262 ASN A C 1
ATOM 2042 O O . ASN A 1 262 ? 17.496 44.784 -44.609 1.00 48.25 262 ASN A O 1
ATOM 2046 N N . SER A 1 263 ? 19.309 44.898 -43.309 1.00 52.22 263 SER A N 1
ATOM 2047 C CA . SER A 1 263 ? 19.440 46.354 -43.427 1.00 52.22 263 SER A CA 1
ATOM 2048 C C . SER A 1 263 ? 20.585 46.706 -44.382 1.00 52.22 263 SER A C 1
ATOM 2050 O O . SER A 1 263 ? 21.748 46.447 -44.096 1.00 52.22 263 SER A O 1
ATOM 2052 N N . ASN A 1 264 ? 20.207 47.341 -45.497 1.00 53.34 264 ASN A N 1
ATOM 2053 C CA . ASN A 1 264 ? 21.032 47.914 -46.569 1.00 53.34 264 ASN A CA 1
ATOM 2054 C C . ASN A 1 264 ? 21.452 46.966 -47.693 1.00 53.34 264 ASN A C 1
ATOM 2056 O O . ASN A 1 264 ? 22.562 46.455 -47.681 1.00 53.34 264 ASN A O 1
ATOM 2060 N N . LEU A 1 265 ? 20.614 46.870 -48.727 1.00 45.47 265 LEU A N 1
ATOM 2061 C CA . LEU A 1 265 ? 21.050 46.830 -50.130 1.00 45.47 265 LEU A CA 1
ATOM 2062 C C . LEU A 1 265 ? 19.897 47.358 -51.003 1.00 45.47 265 LEU A C 1
ATOM 2064 O O . LEU A 1 265 ? 19.277 46.629 -51.771 1.00 45.47 265 LEU A O 1
ATOM 2068 N N . ASP A 1 266 ? 19.582 48.645 -50.842 1.00 43.94 266 ASP A N 1
ATOM 2069 C CA . ASP A 1 266 ? 18.735 49.376 -51.785 1.00 43.94 266 ASP A CA 1
ATOM 2070 C C . ASP A 1 266 ? 19.628 49.925 -52.911 1.00 43.94 266 ASP A C 1
ATOM 2072 O O . ASP A 1 266 ? 20.168 51.029 -52.843 1.00 43.94 266 ASP A O 1
ATOM 2076 N N . THR A 1 267 ? 19.892 49.093 -53.920 1.00 52.12 267 THR A N 1
ATOM 2077 C CA . THR A 1 267 ? 20.744 49.438 -55.073 1.00 52.12 267 THR A CA 1
ATOM 2078 C C . THR A 1 267 ? 19.990 50.171 -56.186 1.00 52.12 267 THR A C 1
ATOM 2080 O O . THR A 1 267 ? 20.560 50.420 -57.247 1.00 52.12 267 THR A O 1
ATOM 2083 N N . GLN A 1 268 ? 18.739 50.589 -55.960 1.00 51.41 268 GLN A N 1
ATOM 2084 C CA . GLN A 1 268 ? 17.942 51.305 -56.964 1.00 51.41 268 GLN A CA 1
ATOM 2085 C C . GLN A 1 268 ? 18.229 52.817 -57.044 1.00 51.41 268 GLN A C 1
ATOM 2087 O O . GLN A 1 268 ? 17.680 53.491 -57.909 1.00 51.41 268 GLN A O 1
ATOM 2092 N N . SER A 1 269 ? 19.142 53.351 -56.223 1.00 56.66 269 SER A N 1
ATOM 2093 C CA . SER A 1 269 ? 19.561 54.765 -56.263 1.00 56.66 269 SER A CA 1
ATOM 2094 C C . SER A 1 269 ? 20.927 55.027 -56.925 1.00 56.66 269 SER A C 1
ATOM 2096 O O . SER A 1 269 ? 21.345 56.180 -57.005 1.00 56.66 269 SER A O 1
ATOM 2098 N N . LEU A 1 270 ? 21.626 54.000 -57.434 1.00 49.34 270 LEU A N 1
ATOM 2099 C CA . LEU A 1 270 ? 23.008 54.139 -57.936 1.00 49.34 270 LEU A CA 1
ATOM 2100 C C . LEU A 1 270 ? 23.172 54.267 -59.461 1.00 49.34 270 LEU A C 1
ATOM 2102 O O . LEU A 1 270 ? 24.283 54.531 -59.913 1.00 49.34 270 LEU A O 1
ATOM 2106 N N . PHE A 1 271 ? 22.101 54.172 -60.257 1.00 54.31 271 PHE A N 1
ATOM 2107 C CA . PHE A 1 271 ? 22.144 54.494 -61.692 1.00 54.31 271 PHE A CA 1
ATOM 2108 C C . PHE A 1 271 ? 20.874 55.234 -62.129 1.00 54.31 271 PHE A C 1
ATOM 2110 O O . PHE A 1 271 ? 19.936 54.643 -62.658 1.00 54.31 271 PHE A O 1
ATOM 2117 N N . GLY A 1 272 ? 20.850 56.547 -61.899 1.00 39.75 272 GLY A N 1
ATOM 2118 C CA . GLY A 1 272 ? 19.898 57.440 -62.552 1.00 39.75 272 GLY A CA 1
ATOM 2119 C C . GLY A 1 272 ? 20.225 57.550 -64.042 1.00 39.75 272 GLY A C 1
ATOM 2120 O O . GLY A 1 272 ? 21.292 58.038 -64.406 1.00 39.75 272 GLY A O 1
ATOM 2121 N N . ALA A 1 273 ? 19.313 57.086 -64.891 1.00 38.94 273 ALA A N 1
ATOM 2122 C CA . ALA A 1 273 ? 19.302 57.364 -66.320 1.00 38.94 273 ALA A CA 1
ATOM 2123 C C . ALA A 1 273 ? 18.081 58.235 -66.633 1.00 38.94 273 ALA A C 1
ATOM 2125 O O . ALA A 1 273 ? 16.983 57.710 -66.813 1.00 38.94 273 ALA A O 1
ATOM 2126 N N . GLN A 1 274 ? 18.291 59.552 -66.636 1.00 36.97 274 GLN A N 1
ATOM 2127 C CA . GLN A 1 274 ? 17.843 60.524 -67.644 1.00 36.97 274 GLN A CA 1
ATOM 2128 C C . GLN A 1 274 ? 18.401 61.904 -67.298 1.00 36.97 274 GLN A C 1
ATOM 2130 O O . GLN A 1 274 ? 18.255 62.322 -66.129 1.00 36.97 274 GLN A O 1
#

pLDDT: mean 78.77, std 18.89, range [31.97, 97.94]

=== Feature glossary ===
A reading guide for the features in this record.

Start from the sequence.

  · This is the polypeptide sequence — one letter per residue, N-terminus first. Length ranges from a few dozen residues for small domains to over a thousand for large multi-domain proteins.

Fold it, and you get atomic coordinates and the backbone conformation that goes with them.

  · Structure coordinates are given as an mmCIF _atom_site loop: one row per atom with element, residue name, chain id, sequence number, and x/y/z position in Å. Only the four main-chain atoms per residue are included here; side chains are omitted to keep the record compact.

  · Backbone dihedral angles. Every residue except chain termini has a φ (preceding-C → N → Cα → C) and a ψ (N → Cα → C → next-N). They are reported in degrees following the IUPAC sign convention. Secondary structure is essentially a statement about which (φ, ψ) basin each residue occupies.

  · The SS8 string is DSSP's per-residue secondary-structure call. α-helix (H) means an i→i+4 H-bond ladder; β-strand (E) means the residue participates in a β-sheet; 3₁₀ (G) and π (I) are tighter and wider helices; T/S are turns/bends; '-' is loop.

  · SS3 is a coarse helix/strand/coil call (letters a/b/c) made by the P-SEA algorithm from inter-Cα distances and dihedrals. It is less detailed than DSSP but needs only Cα positions.

Summarize the fold with a handful of shape descriptors and a per-residue structural alphabet.

  · Radius of gyration (Rg) is the root-mean-square distance of Cα atoms from their centroid — a single number for overall size and compactness. A globular domain of N residues has Rg ≈ 2.2·N^0.38 Å; an extended or disordered chain has a much larger Rg. The Cα contact count is the number of residue pairs whose Cα atoms are within 8 Å and are more than four positions apart in sequence — a standard proxy for tertiary packing density. The bounding box is the smallest axis-aligned box enclosing all Cα atoms.

  · The Foldseek 3Di string encodes local tertiary geometry as a 20-letter alphabet — one character per residue — derived from the relative positions of nearby Cα atoms. Unlike the amino-acid sequence, 3Di is a direct function of the 3D structure, so two proteins with the same fold have similar 3Di strings even at low sequence identity.

  · Solvent-accessible surface area (SASA) is the area in Å² traced out by the centre of a 1.4 Å probe sphere (a water molecule) rolled over the protein's van der Waals surface (Shrake–Rupley / Lee–Richards construction). Buried residues have near-zero SASA; fully exposed residues can exceed 200 Å². The total SASA scales roughly with the number of surface residues.

Ask how reliable the model is.

  · pLDDT (predicted Local Distance Difference Test) is AlphaFold's per-residue confidence score, ranging from 0 to 100. Values above 90 indicate high confidence (typically well-packed cores); 70–90 is confident; 50–70 low confidence; below 50 usually means the region is disordered or the prediction is unreliable there. AlphaFold stores pLDDT in the mmCIF B-factor column.

  · B-factor (Debye–Waller factor) reflects atomic displacement in the crystal lattice. It is an experimental observable (units Å²), not a prediction; low values mean the atom is pinned down, high values mean it moves or is heterogeneous across the crystal.

  · Predicted Aligned Error (PAE) is an AlphaFold confidence matrix: entry (i, j) is the expected error in the position of residue j, in ångströms, when the prediction is superimposed on the true structure at residue i. Low PAE within a block of residues means that block is internally rigid and well-predicted; high PAE between two blocks means their relative placement is uncertain even if each block individually is confident.

Place it in context: what it resembles, what it is annotated as, and how it looks.

  · Nearest PDB neighbors are the top structural matches found by Foldseek when searching this structure against the entire Protein Data Bank. Each hit reports a TM-score (0 to 1; >0.5 almost always implies the same fold) and an E-value. These are *structural* homologs — they may share no detectable sequence similarity.

  · Functional annotations link the protein to curated databases. InterPro entries identify conserved domains and families by matching the sequence against member-database signatures (Pfam, PROSITE, CDD, …). Gene Ontology (GO) terms describe molecular function, biological process, and cellular component in a controlled vocabulary. CATH places the structure in a hierarchical fold classification (Class/Architecture/Topology/Homologous-superfamily). The organism is the source species.

  · Three diagnostic plots accompany the record. The Cα contact map visualizes the tertiary structure as a 2D adjacency matrix (8 Å cutoff, sequence-local contacts suppressed). The Ramachandran plot shows the distribution of backbone (φ, ψ) torsions, with points in the α and β basins reflecting secondary structure content. The PAE plot shows AlphaFold's inter-residue confidence as a color matrix.

  · Six rendered views show the 3D structure from the faces of a cube — i.e. along ±x, ±y, ±z. Rendering representation is drawn randomly per protein from cartoon (secondary-structure ribbons), sticks (backbone bonds), or molecular surface; coloring is either N→C rainbow (blue at the N-terminus through red at the C-terminus) or one color per chain.